Protein AF-0000000086881475 (afdb_homodimer)

Secondary structure (DSSP, 8-state):
--HHHHHHHTTSEEEEEEE-TTS-EEEEEE-THHHHTSHHHHHHHHHHHHHH--S--SEEEEETTTTHHHHHHHHHHHT--EEEEEE-TTS-EEE-TT----TT-EEEEEEEEESS-HHHHHHHHHHHHTT-EEEEEEEEEE--SS--BTTBPPEEEEE----EE-TTT-HHHHTTPPPB-TT--S--/--HHHHHHHTTSEEEEEEE-TTS-EEEEEE-THHHHTSHHHHHHHHHHHHHH--S--SEEEEETTTTHHHHHHHHHHHT--EEEEEE-TTS-EEE-TT----TT-EEEEEEEEESS-HHHHHHHHHHHHTT-EEEEEEEEEE--SS--BTTBPPEEEEE----EE-TTT-HHHHTTPPPB-TT--S--

pLDDT: mean 93.61, std 10.64, range [32.44, 98.94]

Radius of gyration: 21.73 Å; Cα contacts (8 Å, |Δi|>4): 835; chains: 2; bounding box: 51×68×53 Å

Sequence (376 aa):
MDIMNILLETKALLKGHFLLSSGLHSDTYVQCAQVLKYPNYAEEFGKEIANKVNVDVDIVVSPAMGGLIIGHEVASSLKVPFIFTERNDESTMVFRRNFNIEKGQKVLVVEDVITTGKSTKEVVKLIEEKGGIVVGTACIINRSNEVKINKKDPIYLLKVDAKTYTKEECPMCKKGSTPIKPGSRKKIMDIMNILLETKALLKGHFLLSSGLHSDTYVQCAQVLKYPNYAEEFGKEIANKVNVDVDIVVSPAMGGLIIGHEVASSLKVPFIFTERNDESTMVFRRNFNIEKGQKVLVVEDVITTGKSTKEVVKLIEEKGGIVVGTACIINRSNEVKINKKDPIYLLKVDAKTYTKEECPMCKKGSTPIKPGSRKKI

InterPro domains:
  IPR000836 Phosphoribosyltransferase domain [PF00156] (48-157)
  IPR000836 Phosphoribosyltransferase domain [cd06223] (42-156)
  IPR006273 Orotate phosphoribosyltransferase, bacterial [TIGR01367] (2-185)
  IPR023031 Orotate phosphoribosyltransferase [MF_01208] (1-188)
  IPR029057 Phosphoribosyltransferase-like [G3DSA:3.40.50.2020] (1-188)
  IPR029057 Phosphoribosyltransferase-like [SSF53271] (5-145)

Solvent-accessible surface area (backbone atoms only — not comparable to full-atom values): 20042 Å² total; per-residue (Å²): 132,66,60,69,57,51,29,44,75,44,54,12,39,42,77,52,52,29,39,43,95,87,64,32,30,21,46,46,48,81,39,59,60,43,37,50,21,33,37,69,53,25,43,52,52,9,40,57,54,38,71,69,55,88,66,83,62,58,31,28,37,11,51,56,71,69,3,47,66,44,23,42,26,24,12,41,61,66,69,27,35,30,52,55,29,39,65,46,98,84,68,42,79,38,69,53,83,68,53,82,65,50,69,68,38,27,27,34,38,26,35,36,63,36,48,79,42,60,71,60,48,52,49,50,51,55,40,43,75,47,39,23,36,77,76,47,41,33,26,48,34,35,47,44,85,76,54,65,48,90,86,39,70,57,46,59,77,40,80,47,90,64,52,72,25,50,71,90,68,23,67,55,48,75,72,67,53,76,62,42,46,78,73,50,82,61,80,126,132,65,61,67,60,51,28,44,75,44,55,12,37,42,78,52,51,28,39,43,95,86,64,34,29,23,46,46,47,78,40,60,60,42,37,49,22,32,37,68,54,25,44,50,51,9,39,56,54,37,70,68,56,88,65,83,62,58,30,28,35,12,51,55,70,69,4,45,65,44,25,43,26,24,13,42,62,66,69,28,36,32,52,54,29,39,65,45,98,82,68,40,79,38,67,52,83,67,52,82,63,50,69,67,38,28,27,33,38,24,35,36,63,35,50,77,41,60,70,59,48,52,50,51,51,55,40,44,75,46,39,23,36,75,74,48,38,33,26,46,32,36,47,44,88,77,52,62,50,92,85,39,70,58,46,59,76,39,79,47,90,64,53,74,24,49,70,89,67,24,68,55,47,76,72,66,51,76,59,43,46,78,73,49,82,59,81,124

Nearest PDB structures (foldseek):
  4paw-assembly1_A  TM=8.506E-01  e=5.961E-22  Helicobacter pylori
  2yzk-assembly2_D  TM=8.288E-01  e=5.401E-10  Aeropyrum pernix
  3ohp-assembly1_B  TM=7.448E-01  e=2.620E-07  Vibrio cholerae
  4rhx-assembly2_B  TM=6.962E-01  e=5.124E-06  Mycobacterium tuberculosis H37Ra
  4qri-assembly1_A  TM=7.053E-01  e=8.751E-06  Leptospira interrogans serovar Copenhageni str. Fiocruz L1-130

Organism: NCBI:txid2108365

Structure (mmCIF, N/CA/C/O backbone):
data_AF-0000000086881475-model_v1
#
loop_
_entity.id
_entity.type
_entity.pdbx_description
1 polymer 'Orotate phosphoribosyltransferase'
#
loop_
_atom_site.group_PDB
_atom_site.id
_atom_site.type_symbol
_atom_site.label_atom_id
_atom_site.label_alt_id
_atom_site.label_comp_id
_atom_site.label_asym_id
_atom_site.label_entity_id
_atom_site.label_seq_id
_atom_site.pdbx_PDB_ins_code
_atom_site.Cartn_x
_atom_site.Cartn_y
_atom_site.Cartn_z
_atom_site.occupancy
_atom_site.B_iso_or_equiv
_atom_site.auth_seq_id
_atom_site.auth_comp_id
_atom_site.auth_asym_id
_atom_site.auth_atom_id
_atom_site.pdbx_PDB_model_num
ATOM 1 N N . MET A 1 1 ? -1.393 23.188 -9.977 1 80.25 1 MET A N 1
ATOM 2 C CA . MET A 1 1 ? -2.459 22.531 -9.211 1 80.25 1 MET A CA 1
ATOM 3 C C . MET A 1 1 ? -2.594 23.156 -7.828 1 80.25 1 MET A C 1
ATOM 5 O O . MET A 1 1 ? -1.6 23.578 -7.23 1 80.25 1 MET A O 1
ATOM 9 N N . ASP A 1 2 ? -3.828 23.422 -7.375 1 93.94 2 ASP A N 1
ATOM 10 C CA . ASP A 1 2 ? -4.047 23.938 -6.027 1 93.94 2 ASP A CA 1
ATOM 11 C C . ASP A 1 2 ? -4.105 22.797 -5.008 1 93.94 2 ASP A C 1
ATOM 13 O O . ASP A 1 2 ? -5.184 22.281 -4.707 1 93.94 2 ASP A O 1
ATOM 17 N N . ILE A 1 3 ? -2.949 22.438 -4.488 1 95.75 3 ILE A N 1
ATOM 18 C CA . ILE A 1 3 ? -2.768 21.266 -3.633 1 95.75 3 ILE A CA 1
ATOM 19 C C . ILE A 1 3 ? -3.604 21.422 -2.363 1 95.75 3 ILE A C 1
ATOM 21 O O . ILE A 1 3 ? -4.297 20.484 -1.95 1 95.75 3 ILE A O 1
ATOM 25 N N . MET A 1 4 ? -3.551 22.547 -1.781 1 95 4 MET A N 1
ATOM 26 C CA . MET A 1 4 ? -4.297 22.797 -0.551 1 95 4 MET A CA 1
ATOM 27 C C . MET A 1 4 ? -5.789 22.594 -0.767 1 95 4 MET A C 1
ATOM 29 O O . MET A 1 4 ? -6.449 21.922 0.034 1 95 4 MET A O 1
ATOM 33 N N . ASN A 1 5 ? -6.289 23.109 -1.832 1 96.88 5 ASN A N 1
ATOM 34 C CA . ASN A 1 5 ? -7.711 22.969 -2.131 1 96.88 5 ASN A CA 1
ATOM 35 C C . ASN A 1 5 ? -8.102 21.516 -2.35 1 96.88 5 ASN A C 1
ATOM 37 O O . ASN A 1 5 ? -9.156 21.078 -1.895 1 96.88 5 ASN A O 1
ATOM 41 N N . ILE A 1 6 ? -7.266 20.781 -3.041 1 98.06 6 ILE A N 1
ATOM 42 C CA . ILE A 1 6 ? -7.523 19.375 -3.287 1 98.06 6 ILE A CA 1
ATOM 43 C C . ILE A 1 6 ? -7.57 18.609 -1.96 1 98.06 6 ILE A C 1
ATOM 45 O O . ILE A 1 6 ? -8.461 17.797 -1.736 1 98.06 6 ILE A O 1
ATOM 49 N N . LEU A 1 7 ? -6.633 18.938 -1.071 1 98.25 7 LEU A N 1
ATOM 50 C CA . LEU A 1 7 ? -6.559 18.281 0.224 1 98.25 7 LEU A CA 1
ATOM 51 C C . LEU A 1 7 ? -7.777 18.609 1.075 1 98.25 7 LEU A C 1
ATOM 53 O O . LEU A 1 7 ? -8.312 17.734 1.77 1 98.25 7 LEU A O 1
ATOM 57 N N . LEU A 1 8 ? -8.25 19.859 0.962 1 97.12 8 LEU A N 1
ATOM 58 C CA . LEU A 1 8 ? -9.43 20.266 1.71 1 97.12 8 LEU A CA 1
ATOM 59 C C . LEU A 1 8 ? -10.688 19.625 1.143 1 97.12 8 LEU A C 1
ATOM 61 O O . LEU A 1 8 ? -11.516 19.094 1.894 1 97.12 8 LEU A O 1
ATOM 65 N N . GLU A 1 9 ? -10.805 19.562 -0.148 1 97.12 9 GLU A N 1
ATOM 66 C CA . GLU A 1 9 ? -11.992 19.031 -0.812 1 97.12 9 GLU A CA 1
ATOM 67 C C . GLU A 1 9 ? -12.125 17.531 -0.589 1 97.12 9 GLU A C 1
ATOM 69 O O . GLU A 1 9 ? -13.234 17 -0.477 1 97.12 9 GLU A O 1
ATOM 74 N N . THR A 1 10 ? -11.016 16.828 -0.551 1 97.69 10 THR A N 1
ATOM 75 C CA . THR A 1 10 ? -11.023 15.383 -0.365 1 97.69 10 THR A CA 1
ATOM 76 C C . THR A 1 10 ? -11.086 15.023 1.117 1 97.69 10 THR A C 1
ATOM 78 O O . THR A 1 10 ? -11.125 13.852 1.479 1 97.69 10 THR A O 1
ATOM 81 N N . LYS A 1 11 ? -10.961 16.047 2.004 1 96.56 11 LYS A N 1
ATOM 82 C CA . LYS A 1 11 ? -10.992 15.883 3.455 1 96.56 11 LYS A CA 1
ATOM 83 C C . LYS A 1 11 ? -9.727 15.203 3.965 1 96.56 11 LYS A C 1
ATOM 85 O O . LYS A 1 11 ? -9.734 14.578 5.023 1 96.56 11 LYS A O 1
ATOM 90 N N . ALA A 1 12 ? -8.688 15.25 3.146 1 97.94 12 ALA A N 1
ATOM 91 C CA . ALA A 1 12 ? -7.379 14.781 3.586 1 97.94 12 ALA A CA 1
ATOM 92 C C . ALA A 1 12 ? -6.758 15.742 4.594 1 97.94 12 ALA A C 1
ATOM 94 O O . ALA A 1 12 ? -5.883 15.359 5.371 1 97.94 12 ALA A O 1
ATOM 95 N N . LEU A 1 13 ? -7.141 16.984 4.527 1 97.12 13 LEU A N 1
ATOM 96 C CA . LEU A 1 13 ? -6.789 18.031 5.48 1 97.12 13 LEU A CA 1
ATOM 97 C C . LEU A 1 13 ? -8.039 18.719 6.012 1 97.12 13 LEU A C 1
ATOM 99 O O . LEU A 1 13 ? -8.859 19.219 5.238 1 97.12 13 LEU A O 1
ATOM 103 N N . LEU A 1 14 ? -8.203 18.703 7.305 1 96.25 14 LEU A N 1
ATOM 104 C CA . LEU A 1 14 ? -9.344 19.344 7.941 1 96.25 14 LEU A CA 1
ATOM 105 C C . LEU A 1 14 ? -8.891 20.406 8.945 1 96.25 14 LEU A C 1
ATOM 107 O O . LEU A 1 14 ? -7.902 20.203 9.656 1 96.25 14 LEU A O 1
ATOM 111 N N . LYS A 1 15 ? -9.523 21.484 8.945 1 95 15 LYS A N 1
ATOM 112 C CA . LYS A 1 15 ? -9.344 22.516 9.953 1 95 15 LYS A CA 1
ATOM 113 C C . LYS A 1 15 ? -10.523 22.531 10.93 1 95 15 LYS A C 1
ATOM 115 O O . LYS A 1 15 ? -11.672 22.359 10.531 1 95 15 LYS A O 1
ATOM 120 N N . GLY A 1 16 ? -10.195 22.719 12.141 1 95.38 16 GLY A N 1
ATOM 121 C CA . GLY A 1 16 ? -11.211 22.703 13.188 1 95.38 16 GLY A CA 1
ATOM 122 C C . GLY A 1 16 ? -10.656 22.328 14.555 1 95.38 16 GLY A C 1
ATOM 123 O O . GLY A 1 16 ? -9.523 22.688 14.883 1 95.38 16 GLY A O 1
ATOM 124 N N . HIS A 1 17 ? -11.523 21.812 15.398 1 97.31 17 HIS A N 1
ATOM 125 C CA . HIS A 1 17 ? -11.18 21.344 16.75 1 97.31 17 HIS A CA 1
ATOM 126 C C . HIS A 1 17 ? -11.258 19.828 16.844 1 97.31 17 HIS A C 1
ATOM 128 O O . HIS A 1 17 ? -12.344 19.266 16.859 1 97.31 17 HIS A O 1
ATOM 134 N N . PHE A 1 18 ? -10.031 19.203 17 1 97.25 18 PHE A N 1
ATOM 135 C CA . PHE A 1 18 ? -10 17.75 16.891 1 97.25 18 PHE A CA 1
ATOM 136 C C . PHE A 1 18 ? -9.359 17.109 18.125 1 97.25 18 PHE A C 1
ATOM 138 O O . PHE A 1 18 ? -8.398 17.656 18.672 1 97.25 18 PHE A O 1
ATOM 145 N N . LEU A 1 19 ? -9.922 16.016 18.453 1 96.19 19 LEU A N 1
ATOM 146 C CA . LEU A 1 19 ? -9.312 15.156 19.469 1 96.19 19 LEU A CA 1
ATOM 147 C C . LEU A 1 19 ? -8.477 14.055 18.828 1 96.19 19 LEU A C 1
ATOM 149 O O . LEU A 1 19 ? -9.016 13.18 18.141 1 96.19 19 LEU A O 1
ATOM 153 N N . LEU A 1 20 ? -7.234 14.117 19.109 1 92.88 20 LEU A N 1
ATOM 154 C CA . LEU A 1 20 ? -6.324 13.133 18.531 1 92.88 20 LEU A CA 1
ATOM 155 C C . LEU A 1 20 ? -6.281 11.867 19.375 1 92.88 20 LEU A C 1
ATOM 157 O O . LEU A 1 20 ? -6.738 11.867 20.516 1 92.88 20 LEU A O 1
ATOM 161 N N . SER A 1 21 ? -5.773 10.852 18.812 1 87.81 21 SER A N 1
ATOM 162 C CA . SER A 1 21 ? -5.68 9.578 19.531 1 87.81 21 SER A CA 1
ATOM 163 C C . SER A 1 21 ? -4.758 9.688 20.734 1 87.81 21 SER A C 1
ATOM 165 O O . SER A 1 21 ? -4.883 8.922 21.688 1 87.81 21 SER A O 1
ATOM 167 N N . SER A 1 22 ? -3.867 10.641 20.719 1 89.19 22 SER A N 1
ATOM 168 C CA . SER A 1 22 ? -2.938 10.875 21.812 1 89.19 22 SER A CA 1
ATOM 169 C C . SER A 1 22 ? -3.643 11.508 23.016 1 89.19 22 SER A C 1
ATOM 171 O O . SER A 1 22 ? -3.084 11.562 24.109 1 89.19 22 SER A O 1
ATOM 173 N N . GLY A 1 23 ? -4.828 11.953 22.719 1 92.75 23 GLY A N 1
ATOM 174 C CA . GLY A 1 23 ? -5.543 12.688 23.75 1 92.75 23 GLY A CA 1
ATOM 175 C C . GLY A 1 23 ? -5.371 14.188 23.641 1 92.75 23 GLY A C 1
ATOM 176 O O . GLY A 1 23 ? -6.082 14.953 24.312 1 92.75 23 GLY A O 1
ATOM 177 N N . LEU A 1 24 ? -4.5 14.594 22.812 1 95.38 24 LEU A N 1
ATOM 178 C CA . LEU A 1 24 ? -4.273 16.016 22.609 1 95.38 24 LEU A CA 1
ATOM 179 C C . LEU A 1 24 ? -5.309 16.594 21.641 1 95.38 24 LEU A C 1
ATOM 181 O O . LEU A 1 24 ? -5.926 15.859 20.875 1 95.38 24 LEU A O 1
ATOM 185 N N . HIS A 1 25 ? -5.473 17.859 21.797 1 97.25 25 HIS A N 1
ATOM 186 C CA . HIS A 1 25 ? -6.328 18.578 20.859 1 97.25 25 HIS A CA 1
ATOM 187 C C . HIS A 1 25 ? -5.508 19.203 19.734 1 97.25 25 HIS A C 1
ATOM 189 O O . HIS A 1 25 ? -4.328 19.516 19.922 1 97.25 25 HIS A O 1
ATOM 195 N N . SER A 1 26 ? -6.113 19.359 18.609 1 96.31 26 SER A N 1
ATOM 196 C CA . SER A 1 26 ? -5.441 20 17.484 1 96.31 26 SER A CA 1
ATOM 197 C C . SER A 1 26 ? -6.41 20.844 16.672 1 96.31 26 SER A C 1
ATOM 199 O O . SER A 1 26 ? -7.613 20.594 16.672 1 96.31 26 SER A O 1
ATOM 201 N N . ASP A 1 27 ? -5.875 21.844 16.031 1 96.5 27 ASP A N 1
ATOM 202 C CA . ASP A 1 27 ? -6.688 22.688 15.164 1 96.5 27 ASP A CA 1
ATOM 203 C C . ASP A 1 27 ? -6.703 22.172 13.734 1 96.5 27 ASP A C 1
ATOM 205 O O . ASP A 1 27 ? -7.363 22.734 12.867 1 96.5 27 ASP A O 1
ATOM 209 N N . THR A 1 28 ? -5.973 21.094 13.523 1 95.69 28 THR A N 1
ATOM 210 C CA . THR A 1 28 ? -5.789 20.531 12.188 1 95.69 28 THR A CA 1
ATOM 211 C C . THR A 1 28 ? -5.781 19 12.242 1 95.69 28 THR A C 1
ATOM 213 O O . THR A 1 28 ? -5.273 18.406 13.203 1 95.69 28 THR A O 1
ATOM 216 N N . TYR A 1 29 ? -6.383 18.406 11.344 1 95.88 29 TYR A N 1
ATOM 217 C CA . TYR A 1 29 ? -6.34 16.953 11.188 1 95.88 29 TYR A CA 1
ATOM 218 C C . TYR A 1 29 ? -5.93 16.578 9.766 1 95.88 29 TYR A C 1
ATOM 220 O O . TYR A 1 29 ? -6.441 17.125 8.797 1 95.88 29 TYR A O 1
ATOM 228 N N . VAL A 1 30 ? -4.938 15.641 9.703 1 96 30 VAL A N 1
ATOM 229 C CA . VAL A 1 30 ? -4.406 15.211 8.414 1 96 30 VAL A CA 1
ATOM 230 C C . VAL A 1 30 ? -4.621 13.711 8.242 1 96 30 VAL A C 1
ATOM 232 O O . VAL A 1 30 ? -4.246 12.922 9.117 1 96 30 VAL A O 1
ATOM 235 N N . GLN A 1 31 ? -5.262 13.281 7.168 1 96.31 31 GLN A N 1
ATOM 236 C CA . GLN A 1 31 ? -5.406 11.898 6.723 1 96.31 31 GLN A CA 1
ATOM 237 C C . GLN A 1 31 ? -5.223 11.789 5.211 1 96.31 31 GLN A C 1
ATOM 239 O O . GLN A 1 31 ? -6.199 11.758 4.461 1 96.31 31 GLN A O 1
ATOM 244 N N . CYS A 1 32 ? -3.996 11.508 4.801 1 98.06 32 CYS A N 1
ATOM 245 C CA . CYS A 1 32 ? -3.656 11.594 3.385 1 98.06 32 CYS A CA 1
ATOM 246 C C .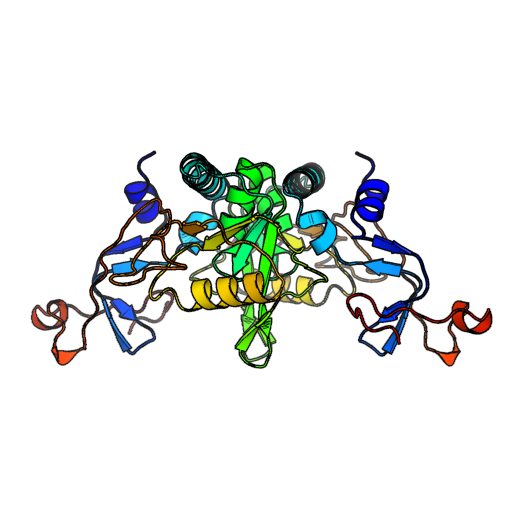 CYS A 1 32 ? -4.332 10.477 2.596 1 98.06 32 CYS A C 1
ATOM 248 O O . CYS A 1 32 ? -4.531 10.602 1.386 1 98.06 32 CYS A O 1
ATOM 250 N N . ALA A 1 33 ? -4.723 9.438 3.285 1 98.19 33 ALA A N 1
ATOM 251 C CA . ALA A 1 33 ? -5.41 8.344 2.605 1 98.19 33 ALA A CA 1
ATOM 252 C C . ALA A 1 33 ? -6.672 8.844 1.906 1 98.19 33 ALA A C 1
ATOM 254 O O . ALA A 1 33 ? -7.094 8.273 0.895 1 98.19 33 ALA A O 1
ATOM 255 N N . GLN A 1 34 ? -7.242 9.922 2.385 1 98.19 34 GLN A N 1
ATOM 256 C CA . GLN A 1 34 ? -8.5 10.445 1.858 1 98.19 34 GLN A CA 1
ATOM 257 C C . GLN A 1 34 ? -8.289 11.156 0.525 1 98.19 34 GLN A C 1
ATOM 259 O O . GLN A 1 34 ? -9.234 11.344 -0.243 1 98.19 34 GLN A O 1
ATOM 264 N N . VAL A 1 35 ? -7.117 11.555 0.209 1 98.75 35 VAL A N 1
ATOM 265 C CA . VAL A 1 35 ? -6.84 12.102 -1.117 1 98.75 35 VAL A CA 1
ATOM 266 C C . VAL A 1 35 ? -6.23 11.016 -2.002 1 98.75 35 VAL A C 1
ATOM 268 O O . VAL A 1 35 ? -6.492 10.969 -3.207 1 98.75 35 VAL A O 1
ATOM 271 N N . LEU A 1 36 ? -5.504 10.117 -1.418 1 98.81 36 LEU A N 1
ATOM 272 C CA . LEU A 1 36 ? -4.785 9.102 -2.174 1 98.81 36 LEU A CA 1
ATOM 273 C C . LEU A 1 36 ? -5.73 7.996 -2.633 1 98.81 36 LEU A C 1
ATOM 275 O O . LEU A 1 36 ? -5.379 7.191 -3.5 1 98.81 36 LEU A O 1
ATOM 279 N N . LYS A 1 37 ? -6.934 7.941 -2.07 1 98.56 37 LYS A N 1
ATOM 280 C CA . LYS A 1 37 ? -7.895 6.953 -2.551 1 98.56 37 LYS A CA 1
ATOM 281 C C . LYS A 1 37 ? -8.367 7.289 -3.961 1 98.56 37 LYS A C 1
ATOM 283 O O . LYS A 1 37 ? -9.031 6.473 -4.609 1 98.56 37 LYS A O 1
ATOM 288 N N . TYR A 1 38 ? -8.055 8.516 -4.453 1 98.81 38 TYR A N 1
ATOM 289 C CA . TYR A 1 38 ? -8.312 8.906 -5.832 1 98.81 38 TYR A CA 1
ATOM 290 C C . TYR A 1 38 ? -7.047 8.781 -6.676 1 98.81 38 TYR A C 1
ATOM 292 O O . TYR A 1 38 ? -6.156 9.633 -6.594 1 98.81 38 TYR A O 1
ATOM 300 N N . PRO A 1 39 ? -7.016 7.801 -7.582 1 98.88 39 PRO A N 1
ATOM 301 C CA . PRO A 1 39 ? -5.777 7.52 -8.32 1 98.88 39 PRO A CA 1
ATOM 302 C C . PRO A 1 39 ? -5.285 8.719 -9.125 1 98.88 39 PRO A C 1
ATOM 304 O O . PRO A 1 39 ? -4.074 8.906 -9.273 1 98.88 39 PRO A O 1
ATOM 307 N N . ASN A 1 40 ? -6.18 9.539 -9.656 1 98.56 40 ASN A N 1
ATOM 308 C CA . ASN A 1 40 ? -5.766 10.711 -10.422 1 98.56 40 ASN A CA 1
ATOM 309 C C . ASN A 1 40 ? -5.012 11.711 -9.555 1 98.56 40 ASN A C 1
ATOM 311 O O . ASN A 1 40 ? -3.994 12.266 -9.977 1 98.56 40 ASN A O 1
ATOM 315 N N . TYR A 1 41 ? -5.5 11.945 -8.32 1 98.81 41 TYR A N 1
ATOM 316 C CA . TYR A 1 41 ? -4.797 12.836 -7.406 1 98.81 41 TYR A CA 1
ATOM 317 C C . TYR A 1 41 ? -3.471 12.227 -6.965 1 98.81 41 TYR A C 1
ATOM 319 O O . TYR A 1 41 ? -2.463 12.93 -6.859 1 98.81 41 TYR A O 1
ATOM 327 N N . ALA A 1 42 ? -3.465 10.93 -6.699 1 98.81 42 ALA A N 1
ATOM 328 C CA . ALA A 1 42 ? -2.227 10.258 -6.32 1 98.81 42 ALA A CA 1
ATOM 329 C C . ALA A 1 42 ? -1.16 10.414 -7.398 1 98.81 42 ALA A C 1
ATOM 331 O O . ALA A 1 42 ? -0.007 10.734 -7.098 1 98.81 42 ALA A O 1
ATOM 332 N N . GLU A 1 43 ? -1.564 10.188 -8.617 1 98.75 43 GLU A N 1
ATOM 333 C CA . GLU A 1 43 ? -0.649 10.328 -9.75 1 98.75 43 GLU A CA 1
ATOM 334 C C . GLU A 1 43 ? -0.115 11.75 -9.852 1 98.75 43 GLU A C 1
ATOM 336 O O . GLU A 1 43 ? 1.088 11.961 -10.016 1 98.75 43 GLU A O 1
ATOM 341 N N . GLU A 1 44 ? -1.033 12.703 -9.742 1 98.69 44 GLU A N 1
ATOM 342 C CA . GLU A 1 44 ? -0.636 14.102 -9.859 1 98.69 44 GLU A CA 1
ATOM 343 C C . GLU A 1 44 ? 0.322 14.5 -8.742 1 98.69 44 GLU A C 1
ATOM 345 O O . GLU A 1 44 ? 1.319 15.188 -8.984 1 98.69 44 GLU A O 1
ATOM 350 N N . PHE A 1 45 ? 0.032 14.078 -7.523 1 98.88 45 PHE A N 1
ATOM 351 C CA . PHE A 1 45 ? 0.913 14.375 -6.402 1 98.88 45 PHE A CA 1
ATOM 352 C C . PHE A 1 45 ? 2.273 13.719 -6.59 1 98.88 45 PHE A C 1
ATOM 354 O O . PHE A 1 45 ? 3.309 14.328 -6.312 1 98.88 45 PHE A O 1
ATOM 361 N N . GLY A 1 46 ? 2.279 12.469 -7.055 1 98.81 46 GLY A N 1
ATOM 362 C CA . GLY A 1 46 ? 3.533 11.797 -7.352 1 98.81 46 GLY A CA 1
ATOM 363 C C . GLY A 1 46 ? 4.387 12.539 -8.359 1 98.81 46 GLY A C 1
ATOM 364 O O . GLY A 1 46 ? 5.598 12.688 -8.164 1 98.81 46 GLY A O 1
ATOM 365 N N . LYS A 1 47 ? 3.756 13.008 -9.414 1 98.75 47 LYS A N 1
ATOM 366 C CA . LYS A 1 47 ? 4.441 13.781 -10.453 1 98.75 47 LYS A CA 1
ATOM 367 C C . LYS A 1 47 ? 5.023 15.07 -9.883 1 98.75 47 LYS A C 1
ATOM 369 O O . LYS A 1 47 ? 6.156 15.438 -10.195 1 98.75 47 LYS A O 1
ATOM 374 N N . GLU A 1 48 ? 4.246 15.75 -9.086 1 98.75 48 GLU A N 1
ATOM 375 C CA . GLU A 1 48 ? 4.684 17.016 -8.508 1 98.75 48 GLU A CA 1
ATOM 376 C C . GLU A 1 48 ? 5.891 16.812 -7.594 1 98.75 48 GLU A C 1
ATOM 378 O O . GLU A 1 48 ? 6.82 17.625 -7.598 1 98.75 48 GLU A O 1
ATOM 383 N N . ILE A 1 49 ? 5.859 15.758 -6.789 1 98.75 49 ILE A N 1
ATOM 384 C CA . ILE A 1 49 ? 7 15.461 -5.926 1 98.75 49 ILE A CA 1
ATOM 385 C C . ILE A 1 49 ? 8.219 15.109 -6.781 1 98.75 49 ILE A C 1
ATOM 387 O O . ILE A 1 49 ? 9.312 15.633 -6.555 1 98.75 49 ILE A O 1
ATOM 391 N N . ALA A 1 50 ? 8.023 14.266 -7.758 1 98.88 50 ALA A N 1
ATOM 392 C CA . ALA A 1 50 ? 9.109 13.836 -8.633 1 98.88 50 ALA A CA 1
ATOM 393 C C . ALA A 1 50 ? 9.758 15.031 -9.32 1 98.88 50 ALA A C 1
ATOM 395 O O . ALA A 1 50 ? 10.984 15.07 -9.492 1 98.88 50 ALA A O 1
ATOM 396 N N . ASN A 1 51 ? 8.945 15.992 -9.719 1 98.5 51 ASN A N 1
ATOM 397 C CA . ASN A 1 51 ? 9.43 17.188 -10.406 1 98.5 51 ASN A CA 1
ATOM 398 C C . ASN A 1 51 ? 10.359 18.016 -9.516 1 98.5 51 ASN A C 1
ATOM 400 O O . ASN A 1 51 ? 11.172 18.781 -10.008 1 98.5 51 ASN A O 1
ATOM 404 N N . LYS A 1 52 ? 10.25 17.844 -8.227 1 98.06 52 LYS A N 1
ATOM 405 C CA . LYS A 1 52 ? 11.078 18.594 -7.285 1 98.06 52 LYS A CA 1
ATOM 406 C C . LYS A 1 52 ? 12.375 17.859 -6.988 1 98.06 52 LYS A C 1
ATOM 408 O O . LYS A 1 52 ? 13.281 18.422 -6.367 1 98.06 52 LYS A O 1
ATOM 413 N N . VAL A 1 53 ? 12.445 16.594 -7.336 1 97.81 53 VAL A N 1
ATOM 414 C CA . VAL A 1 53 ? 13.648 15.805 -7.125 1 97.81 53 VAL A CA 1
ATOM 415 C C . VAL A 1 53 ? 14.711 16.188 -8.156 1 97.81 53 VAL A C 1
ATOM 417 O O . VAL A 1 53 ? 14.492 16.031 -9.359 1 97.81 53 VAL A O 1
ATOM 420 N N . ASN A 1 54 ? 15.883 16.641 -7.742 1 96.25 54 ASN A N 1
ATOM 421 C CA . ASN A 1 54 ? 16.906 17.156 -8.648 1 96.25 54 ASN A CA 1
ATOM 422 C C . ASN A 1 54 ? 18.172 16.297 -8.586 1 96.25 54 ASN A C 1
ATOM 424 O O . ASN A 1 54 ? 19.25 16.766 -8.984 1 96.25 54 ASN A O 1
ATOM 428 N N . VAL A 1 55 ? 18.078 15.164 -8.023 1 96.69 55 VAL A N 1
ATOM 429 C CA . VAL A 1 55 ? 19.203 14.234 -7.922 1 96.69 55 VAL A CA 1
ATOM 430 C C . VAL A 1 55 ? 18.844 12.906 -8.578 1 96.69 55 VAL A C 1
ATOM 432 O O . VAL A 1 55 ? 17.656 12.617 -8.789 1 96.69 55 VAL A O 1
ATOM 435 N N . ASP A 1 56 ? 19.844 12.156 -8.891 1 98.19 56 ASP A N 1
ATOM 436 C CA . ASP A 1 56 ? 19.609 10.828 -9.453 1 98.19 56 ASP A CA 1
ATOM 437 C C . ASP A 1 56 ? 19.062 9.875 -8.391 1 98.19 56 ASP A C 1
ATOM 439 O O . ASP A 1 56 ? 19.562 9.836 -7.27 1 98.19 56 ASP A O 1
ATOM 443 N N . VAL A 1 57 ? 18.078 9.172 -8.688 1 98.88 57 VAL A N 1
ATOM 444 C CA . VAL A 1 57 ? 17.453 8.18 -7.82 1 98.88 57 VAL A CA 1
ATOM 445 C C . VAL A 1 57 ? 17.422 6.82 -8.516 1 98.88 57 VAL A C 1
ATOM 447 O O . VAL A 1 57 ? 17 6.719 -9.672 1 98.88 57 VAL A O 1
ATOM 450 N N . ASP A 1 58 ? 17.875 5.805 -7.809 1 98.94 58 ASP A N 1
ATOM 451 C CA . ASP A 1 58 ? 17.844 4.453 -8.359 1 98.94 58 ASP A CA 1
ATOM 452 C C . ASP A 1 58 ? 16.578 3.713 -7.93 1 98.94 58 ASP A C 1
ATOM 454 O O . ASP A 1 58 ? 16.109 2.826 -8.641 1 98.94 58 ASP A O 1
ATOM 458 N N . ILE A 1 59 ? 16.078 4.07 -6.75 1 98.94 59 ILE A N 1
ATOM 459 C CA . ILE A 1 59 ? 14.953 3.328 -6.188 1 98.94 59 ILE A CA 1
ATOM 460 C C . ILE A 1 59 ? 14.227 4.191 -5.16 1 98.94 59 ILE A C 1
ATOM 462 O O . ILE A 1 59 ? 14.852 4.984 -4.449 1 98.94 59 ILE A O 1
ATOM 466 N N . VAL A 1 60 ? 12.922 4.121 -5.078 1 98.94 60 VAL A N 1
ATOM 467 C CA . VAL A 1 60 ? 12.109 4.781 -4.066 1 98.94 60 VAL A CA 1
ATOM 468 C C . VAL A 1 60 ? 11.719 3.781 -2.982 1 98.94 60 VAL A C 1
ATOM 470 O O . VAL A 1 60 ? 11.352 2.643 -3.283 1 98.94 60 VAL A O 1
ATOM 473 N N . VAL A 1 61 ? 11.844 4.156 -1.75 1 98.94 61 VAL A N 1
ATOM 474 C CA . VAL A 1 61 ? 11.438 3.336 -0.611 1 98.94 61 VAL A CA 1
ATOM 475 C C . VAL A 1 61 ? 10.438 4.102 0.25 1 98.94 61 VAL A C 1
ATOM 477 O O . VAL A 1 61 ? 10.633 5.285 0.529 1 98.94 61 VAL A O 1
ATOM 480 N N . SER A 1 62 ? 9.398 3.457 0.602 1 98.81 62 SER A N 1
ATOM 481 C CA . SER A 1 62 ? 8.422 4.074 1.485 1 98.81 62 SER A CA 1
ATOM 482 C C . SER A 1 62 ? 8.133 3.191 2.697 1 98.81 62 SER A C 1
ATOM 484 O O . SER A 1 62 ? 8.117 1.963 2.588 1 98.81 62 SER A O 1
ATOM 486 N N . PRO A 1 63 ? 7.945 3.803 3.826 1 98 63 PRO A N 1
ATOM 487 C CA . PRO A 1 63 ? 7.402 3.014 4.934 1 98 63 PRO A CA 1
ATOM 488 C C . PRO A 1 63 ? 5.918 2.693 4.762 1 98 63 PRO A C 1
ATOM 490 O O . PRO A 1 63 ? 5.133 3.57 4.391 1 98 63 PRO A O 1
ATOM 493 N N . ALA A 1 64 ? 5.551 1.437 4.867 1 96.38 64 ALA A N 1
ATOM 494 C CA . ALA A 1 64 ? 4.137 1.066 4.898 1 96.38 64 ALA A CA 1
ATOM 495 C C . ALA A 1 64 ? 3.455 1.612 6.148 1 96.38 64 ALA A C 1
ATOM 497 O O . ALA A 1 64 ? 4.078 1.711 7.211 1 96.38 64 ALA A O 1
ATOM 498 N N . MET A 1 65 ? 2.26 1.964 6.113 1 95.69 65 MET A N 1
ATOM 499 C CA . MET A 1 65 ? 1.266 1.831 5.055 1 95.69 65 MET A CA 1
ATOM 500 C C . MET A 1 65 ? 1.071 3.154 4.32 1 95.69 65 MET A C 1
ATOM 502 O O . MET A 1 65 ? 0.821 3.17 3.113 1 95.69 65 MET A O 1
ATOM 506 N N . GLY A 1 66 ? 1.381 4.207 5.055 1 95.25 66 GLY A N 1
ATOM 507 C CA . GLY A 1 66 ? 1.014 5.535 4.59 1 95.25 66 GLY A CA 1
ATOM 508 C C . GLY A 1 66 ? 1.735 5.941 3.318 1 95.25 66 GLY A C 1
ATOM 509 O O . GLY A 1 66 ? 1.163 6.621 2.465 1 95.25 66 GLY A O 1
ATOM 510 N N . GLY A 1 67 ? 2.887 5.484 3.113 1 98 67 GLY A N 1
ATOM 511 C CA . GLY A 1 67 ? 3.727 5.953 2.021 1 98 67 GLY A CA 1
ATOM 512 C C . GLY A 1 67 ? 3.59 5.113 0.765 1 98 67 GLY A C 1
ATOM 513 O O . GLY A 1 67 ? 4.152 5.449 -0.277 1 98 67 GLY A O 1
ATOM 514 N N . LEU A 1 68 ? 2.789 4.035 0.768 1 98.38 68 LEU A N 1
ATOM 515 C CA . LEU A 1 68 ? 2.807 3.041 -0.299 1 98.38 68 LEU A CA 1
ATOM 516 C C . LEU A 1 68 ? 2.299 3.639 -1.607 1 98.38 68 LEU A C 1
ATOM 518 O O . LEU A 1 68 ? 2.988 3.582 -2.629 1 98.38 68 LEU A O 1
ATOM 522 N N . ILE A 1 69 ? 1.166 4.27 -1.543 1 98.88 69 ILE A N 1
ATOM 523 C CA . ILE A 1 69 ? 0.536 4.738 -2.771 1 98.88 69 ILE A CA 1
ATOM 524 C C . ILE A 1 69 ? 1.334 5.91 -3.346 1 98.88 69 ILE A C 1
ATOM 526 O O . ILE A 1 69 ? 1.659 5.922 -4.535 1 98.88 69 ILE A O 1
ATOM 530 N N . ILE A 1 70 ? 1.704 6.867 -2.506 1 98.94 70 ILE A N 1
ATOM 531 C CA . ILE A 1 70 ? 2.418 8.039 -3.008 1 98.94 70 ILE A CA 1
ATOM 532 C C . ILE A 1 70 ? 3.824 7.633 -3.447 1 98.94 70 ILE A C 1
ATOM 534 O O . ILE A 1 70 ? 4.332 8.133 -4.453 1 98.94 70 ILE A O 1
ATOM 538 N N . GLY A 1 71 ? 4.488 6.746 -2.66 1 98.94 71 GLY A N 1
ATOM 539 C CA . GLY A 1 71 ? 5.793 6.25 -3.072 1 98.94 71 GLY A CA 1
ATOM 540 C C . GLY A 1 71 ? 5.773 5.574 -4.43 1 98.94 71 GLY A C 1
ATOM 541 O O . GLY A 1 71 ? 6.652 5.812 -5.262 1 98.94 71 GLY A O 1
ATOM 542 N N . HIS A 1 72 ? 4.762 4.73 -4.629 1 98.94 72 HIS A N 1
ATOM 543 C CA . HIS A 1 72 ? 4.562 4.074 -5.918 1 98.94 72 HIS A CA 1
ATOM 544 C C . HIS A 1 72 ? 4.41 5.094 -7.039 1 98.94 72 HIS A C 1
ATOM 546 O O . HIS A 1 72 ? 5.016 4.949 -8.102 1 98.94 72 HIS A O 1
ATOM 552 N N . GLU A 1 73 ? 3.635 6.133 -6.82 1 98.94 73 GLU A N 1
ATOM 553 C CA . GLU A 1 73 ? 3.393 7.145 -7.844 1 98.94 73 GLU A CA 1
ATOM 554 C C . GLU A 1 73 ? 4.652 7.961 -8.125 1 98.94 73 GLU A C 1
ATOM 556 O O . GLU A 1 73 ? 4.926 8.32 -9.273 1 98.94 73 GLU A O 1
ATOM 561 N N . VAL A 1 74 ? 5.418 8.297 -7.07 1 98.94 74 VAL A N 1
ATOM 562 C CA . VAL A 1 74 ? 6.676 9.008 -7.262 1 98.94 74 VAL A CA 1
ATOM 563 C C . VAL A 1 74 ? 7.637 8.141 -8.078 1 98.94 74 VAL A C 1
ATOM 565 O O . VAL A 1 74 ? 8.258 8.617 -9.031 1 98.94 74 VAL A O 1
ATOM 568 N N . ALA A 1 75 ? 7.777 6.867 -7.688 1 98.94 75 ALA A N 1
ATOM 569 C CA . ALA A 1 75 ? 8.641 5.934 -8.406 1 98.94 75 ALA A CA 1
ATOM 570 C C . ALA A 1 75 ? 8.234 5.82 -9.867 1 98.94 75 ALA A C 1
ATOM 572 O O . ALA A 1 75 ? 9.086 5.773 -10.758 1 98.94 75 ALA A O 1
ATOM 573 N N . SER A 1 76 ? 6.941 5.746 -10.078 1 98.94 76 SER A N 1
ATOM 574 C CA . SER A 1 76 ? 6.418 5.688 -11.438 1 98.94 76 SER A CA 1
ATOM 575 C C . SER A 1 76 ? 6.848 6.902 -12.25 1 98.94 76 SER A C 1
ATOM 577 O O . SER A 1 76 ? 7.293 6.766 -13.391 1 98.94 76 SER A O 1
ATOM 579 N N . SER A 1 77 ? 6.688 8.078 -11.688 1 98.88 77 SER A N 1
ATOM 580 C CA . SER A 1 77 ? 7.043 9.32 -12.367 1 98.88 77 SER A CA 1
ATOM 581 C C . SER A 1 77 ? 8.539 9.383 -12.648 1 98.88 77 SER A C 1
ATOM 583 O O . SER A 1 77 ? 8.953 9.891 -13.695 1 98.88 77 SER A O 1
ATOM 585 N N . LEU A 1 78 ? 9.383 8.875 -11.734 1 98.88 78 LEU A N 1
ATOM 586 C CA . LEU A 1 78 ? 10.836 8.891 -11.875 1 98.88 78 LEU A CA 1
ATOM 587 C C . LEU A 1 78 ? 11.312 7.73 -12.742 1 98.88 78 LEU A C 1
ATOM 589 O O . LEU A 1 78 ? 12.484 7.668 -13.117 1 98.88 78 LEU A O 1
ATOM 593 N N . LYS A 1 79 ? 10.406 6.824 -13.039 1 98.69 79 LYS A N 1
ATOM 594 C CA . LYS A 1 79 ? 10.703 5.633 -13.836 1 98.69 79 LYS A CA 1
ATOM 595 C C . LYS A 1 79 ? 11.781 4.781 -13.172 1 98.69 79 LYS A C 1
ATOM 597 O O . LYS A 1 79 ? 12.734 4.355 -13.82 1 98.69 79 LYS A O 1
ATOM 602 N N . VAL A 1 80 ? 11.672 4.559 -11.883 1 98.94 80 VAL A N 1
ATOM 603 C CA . VAL A 1 80 ? 12.57 3.719 -11.102 1 98.94 80 VAL A CA 1
ATOM 604 C C . VAL A 1 80 ? 11.766 2.715 -10.281 1 98.94 80 VAL A C 1
ATOM 606 O O . VAL A 1 80 ? 10.555 2.881 -10.094 1 98.94 80 VAL A O 1
ATOM 609 N N . PRO A 1 81 ? 12.359 1.64 -9.719 1 98.94 81 PRO A N 1
ATOM 610 C CA . PRO A 1 81 ? 11.656 0.664 -8.883 1 98.94 81 PRO A CA 1
ATOM 611 C C . PRO A 1 81 ? 11.18 1.254 -7.559 1 98.94 81 PRO A C 1
ATOM 613 O O . PRO A 1 81 ? 11.703 2.281 -7.113 1 98.94 81 PRO A O 1
ATOM 616 N N . PHE A 1 82 ? 10.211 0.622 -7.035 1 98.94 82 PHE A N 1
ATOM 617 C CA . PHE A 1 82 ? 9.602 1.005 -5.77 1 98.94 82 PHE A CA 1
ATOM 618 C C . PHE A 1 82 ? 9.539 -0.182 -4.816 1 98.94 82 PHE A C 1
ATOM 620 O O . PHE A 1 82 ? 9.086 -1.265 -5.191 1 98.94 82 PHE A O 1
ATOM 627 N N . ILE A 1 83 ? 10.039 0.017 -3.6 1 98.88 83 ILE A N 1
ATOM 628 C CA . ILE A 1 83 ? 9.852 -0.976 -2.549 1 98.88 83 ILE A CA 1
ATOM 629 C C . ILE A 1 83 ? 9.438 -0.281 -1.252 1 98.88 83 ILE A C 1
ATOM 631 O O . ILE A 1 83 ? 9.281 0.942 -1.217 1 98.88 83 ILE A O 1
ATOM 635 N N . PHE A 1 84 ? 9.109 -1.094 -0.223 1 98.75 84 PHE A N 1
ATOM 636 C CA . PHE A 1 84 ? 8.641 -0.493 1.019 1 98.75 84 PHE A CA 1
ATOM 637 C C . PHE A 1 84 ? 9.07 -1.323 2.221 1 98.75 84 PHE A C 1
ATOM 639 O O . PHE A 1 84 ? 9.469 -2.48 2.072 1 98.75 84 PHE A O 1
ATOM 646 N N . THR A 1 85 ? 9.102 -0.652 3.312 1 98.31 85 THR A N 1
ATOM 647 C CA . THR A 1 85 ? 9.352 -1.303 4.594 1 98.31 85 THR A CA 1
ATOM 648 C C . THR A 1 85 ? 8.055 -1.47 5.379 1 98.31 85 THR A C 1
ATOM 650 O O . THR A 1 85 ? 7.082 -0.747 5.141 1 98.31 85 THR A O 1
ATOM 653 N N . GLU A 1 86 ? 8.023 -2.473 6.164 1 96.69 86 GLU A N 1
ATOM 654 C CA . GLU A 1 86 ? 6.883 -2.701 7.051 1 96.69 86 GLU A CA 1
ATOM 655 C C . GLU A 1 86 ? 7.344 -3.033 8.469 1 96.69 86 GLU A C 1
ATOM 657 O O . GLU A 1 86 ? 8.484 -3.453 8.672 1 96.69 86 GLU A O 1
ATOM 662 N N . ARG A 1 87 ? 6.496 -2.75 9.406 1 94.25 87 ARG A N 1
ATOM 663 C CA . ARG A 1 87 ? 6.832 -3.066 10.789 1 94.25 87 ARG A CA 1
ATOM 664 C C . ARG A 1 87 ? 6.695 -4.559 11.062 1 94.25 87 ARG A C 1
ATOM 666 O O . ARG A 1 87 ? 5.715 -5.184 10.648 1 94.25 87 ARG A O 1
ATOM 673 N N . ASN A 1 88 ? 7.695 -5.102 11.703 1 93 88 ASN A N 1
ATOM 674 C CA . ASN A 1 88 ? 7.613 -6.504 12.102 1 93 88 ASN A CA 1
ATOM 675 C C . ASN A 1 88 ? 6.953 -6.652 13.469 1 93 88 ASN A C 1
ATOM 677 O O . ASN A 1 88 ? 6.402 -5.691 14.008 1 93 88 ASN A O 1
ATOM 681 N N . ASP A 1 89 ? 6.957 -7.871 13.977 1 89.19 89 ASP A N 1
ATOM 682 C CA . ASP A 1 89 ? 6.289 -8.164 15.234 1 89.19 89 ASP A CA 1
ATOM 683 C C . ASP A 1 89 ? 6.902 -7.371 16.391 1 89.19 89 ASP A C 1
ATOM 685 O O . ASP A 1 89 ? 6.242 -7.113 17.391 1 89.19 89 ASP A O 1
ATOM 689 N N . GLU A 1 90 ? 8.148 -6.938 16.234 1 91.38 90 GLU A N 1
ATOM 690 C CA . GLU A 1 90 ? 8.844 -6.145 17.25 1 91.38 90 GLU A CA 1
ATOM 691 C C . GLU A 1 90 ? 8.695 -4.648 16.969 1 91.38 90 GLU A C 1
ATOM 693 O O . GLU A 1 90 ? 9.383 -3.828 17.578 1 91.38 90 GLU A O 1
ATOM 698 N N . SER A 1 91 ? 7.859 -4.336 16 1 90.81 91 SER A N 1
ATOM 699 C CA . SER A 1 91 ? 7.531 -2.957 15.656 1 90.81 91 SER A CA 1
ATOM 700 C C . SER A 1 91 ? 8.734 -2.238 15.055 1 90.81 91 SER A C 1
ATOM 702 O O . SER A 1 91 ? 8.898 -1.031 15.25 1 90.81 91 SER A O 1
ATOM 704 N N . THR A 1 92 ? 9.57 -2.98 14.5 1 93.81 92 THR A N 1
ATOM 705 C CA . THR A 1 92 ? 10.727 -2.424 13.805 1 93.81 92 THR A CA 1
ATOM 706 C C . THR A 1 92 ? 10.516 -2.473 12.289 1 93.81 92 THR A C 1
ATOM 708 O O . THR A 1 92 ? 10.008 -3.463 11.766 1 93.81 92 THR A O 1
ATOM 711 N N . MET A 1 93 ? 10.938 -1.396 11.656 1 95.75 93 MET A N 1
ATOM 712 C CA . MET A 1 93 ? 10.828 -1.372 10.203 1 95.75 93 MET A CA 1
ATOM 713 C C . MET A 1 93 ? 11.805 -2.357 9.562 1 95.75 93 MET A C 1
ATOM 715 O O . MET A 1 93 ? 12.977 -2.4 9.938 1 95.75 93 MET A O 1
ATOM 719 N N . VAL A 1 94 ? 11.297 -3.182 8.641 1 97.19 94 VAL A N 1
ATOM 720 C CA . VAL A 1 94 ? 12.148 -4.164 7.984 1 97.19 94 VAL A CA 1
ATOM 721 C C . VAL A 1 94 ? 11.766 -4.277 6.508 1 97.19 94 VAL A C 1
ATOM 723 O O . VAL A 1 94 ? 10.648 -3.912 6.121 1 97.19 94 VAL A O 1
ATOM 726 N N . PHE A 1 95 ? 12.734 -4.734 5.719 1 97.31 95 PHE A N 1
ATOM 727 C CA . PHE A 1 95 ? 12.445 -5.156 4.352 1 97.31 95 PHE A CA 1
ATOM 728 C C . PHE A 1 95 ? 11.93 -6.59 4.328 1 97.31 95 PHE A C 1
ATOM 730 O O . PHE A 1 95 ? 12.602 -7.504 4.816 1 97.31 95 PHE A O 1
ATOM 737 N N . ARG A 1 96 ? 10.773 -6.738 3.855 1 95.12 96 ARG A N 1
ATOM 738 C CA . ARG A 1 96 ? 10.188 -8.055 3.627 1 95.12 96 ARG A CA 1
ATOM 739 C C . ARG A 1 96 ? 10 -8.32 2.137 1 95.12 96 ARG A C 1
ATOM 741 O O . ARG A 1 96 ? 10.461 -7.543 1.299 1 95.12 96 ARG A O 1
ATOM 748 N N . ARG A 1 97 ? 9.508 -9.5 1.759 1 94.88 97 ARG A N 1
ATOM 749 C CA . ARG A 1 97 ? 9.078 -9.805 0.397 1 94.88 97 ARG A CA 1
ATOM 750 C C . ARG A 1 97 ? 10.273 -9.906 -0.543 1 94.88 97 ARG A C 1
ATOM 752 O O . ARG A 1 97 ? 10.18 -9.539 -1.717 1 94.88 97 ARG A O 1
ATOM 759 N N . ASN A 1 98 ? 11.43 -10.211 0.078 1 94.19 98 ASN A N 1
ATOM 760 C CA . ASN A 1 98 ? 12.68 -10.375 -0.654 1 94.19 98 ASN A CA 1
ATOM 761 C C . ASN A 1 98 ? 13.164 -9.047 -1.231 1 94.19 98 ASN A C 1
ATOM 763 O O . ASN A 1 98 ? 13.859 -9.023 -2.254 1 94.19 98 ASN A O 1
ATOM 767 N N . PHE A 1 99 ? 12.633 -7.941 -0.646 1 97.44 99 PHE A N 1
ATOM 768 C CA . PHE A 1 99 ? 13.164 -6.633 -0.999 1 97.44 99 PHE A CA 1
ATOM 769 C C . PHE A 1 99 ? 14.609 -6.492 -0.534 1 97.44 99 PHE A C 1
ATOM 771 O O . PHE A 1 99 ? 14.977 -7.016 0.519 1 97.44 99 PHE A O 1
ATOM 778 N N . ASN A 1 100 ? 15.367 -5.797 -1.303 1 95.75 100 ASN A N 1
ATOM 779 C CA . ASN A 1 100 ? 16.75 -5.555 -0.928 1 95.75 100 ASN A CA 1
ATOM 780 C C . ASN A 1 100 ? 17.25 -4.219 -1.471 1 95.75 100 ASN A C 1
ATOM 782 O O . ASN A 1 100 ? 16.703 -3.686 -2.434 1 95.75 100 ASN A O 1
ATOM 786 N N . ILE A 1 101 ? 18.188 -3.666 -0.739 1 98.25 101 ILE A N 1
ATOM 787 C CA . ILE A 1 101 ? 18.922 -2.482 -1.162 1 98.25 101 ILE A CA 1
ATOM 788 C C . ILE A 1 101 ? 20.375 -2.863 -1.476 1 98.25 101 ILE A C 1
ATOM 790 O O . ILE A 1 101 ? 21.047 -3.498 -0.66 1 98.25 101 ILE A O 1
ATOM 794 N N . GLU A 1 102 ? 20.766 -2.521 -2.639 1 98 102 GLU A N 1
ATOM 795 C CA . GLU A 1 102 ? 22.141 -2.801 -3.021 1 98 102 GLU A CA 1
ATOM 796 C C . GLU A 1 102 ? 23.094 -1.721 -2.506 1 98 102 GLU A C 1
ATOM 798 O O . GLU A 1 102 ? 22.703 -0.558 -2.375 1 98 102 GLU A O 1
ATOM 803 N N . LYS A 1 103 ? 24.344 -2.186 -2.268 1 98.5 103 LYS A N 1
ATOM 804 C CA . LYS A 1 103 ? 25.359 -1.217 -1.866 1 98.5 103 LYS A CA 1
ATOM 805 C C . LYS A 1 103 ? 25.516 -0.118 -2.914 1 98.5 103 LYS A C 1
ATOM 807 O O . LYS A 1 103 ? 25.609 -0.404 -4.109 1 98.5 103 LYS A O 1
ATOM 812 N N . GLY A 1 104 ? 25.469 1.079 -2.457 1 98.62 104 GLY A N 1
ATOM 813 C CA . GLY A 1 104 ? 25.688 2.213 -3.342 1 98.62 104 GLY A CA 1
ATOM 814 C C . GLY A 1 104 ? 24.422 2.68 -4.043 1 98.62 104 GLY A C 1
ATOM 815 O O . GLY A 1 104 ? 24.438 3.705 -4.727 1 98.62 104 GLY A O 1
ATOM 816 N N . GLN A 1 105 ? 23.391 1.94 -3.883 1 98.75 105 GLN A N 1
ATOM 817 C CA . GLN A 1 105 ? 22.125 2.295 -4.535 1 98.75 105 GLN A CA 1
ATOM 818 C C . GLN A 1 105 ? 21.578 3.613 -3.992 1 98.75 105 GLN A C 1
ATOM 820 O O . GLN A 1 105 ? 21.516 3.812 -2.777 1 98.75 105 GLN A O 1
ATOM 825 N N . LYS A 1 106 ? 21.234 4.578 -4.867 1 98.88 106 LYS A N 1
ATOM 826 C CA . LYS A 1 106 ? 20.672 5.871 -4.484 1 98.88 106 LYS A CA 1
ATOM 827 C C . LYS A 1 106 ? 19.188 5.762 -4.211 1 98.88 106 LYS A C 1
ATOM 829 O O . LYS A 1 106 ? 18.406 5.43 -5.109 1 98.88 106 LYS A O 1
ATOM 834 N N . VAL A 1 107 ? 18.844 6.141 -2.955 1 98.75 107 VAL A N 1
ATOM 835 C CA . VAL A 1 107 ? 17.484 5.848 -2.5 1 98.75 107 VAL A CA 1
ATOM 836 C C . VAL A 1 107 ? 16.781 7.148 -2.133 1 98.75 107 VAL A C 1
ATOM 838 O O . VAL A 1 107 ? 17.328 7.984 -1.411 1 98.75 107 VAL A O 1
ATOM 841 N N . LEU A 1 108 ? 15.602 7.395 -2.662 1 98.81 108 LEU A N 1
ATOM 842 C CA . LEU A 1 108 ? 14.68 8.422 -2.182 1 98.81 108 LEU A CA 1
ATOM 843 C C . LEU A 1 108 ? 13.625 7.812 -1.267 1 98.81 108 LEU A C 1
ATOM 845 O O . LEU A 1 108 ? 12.953 6.852 -1.643 1 98.81 108 LEU A O 1
ATOM 849 N N . VAL A 1 109 ? 13.5 8.32 -0.062 1 98.62 109 VAL A N 1
ATOM 850 C CA . VAL A 1 109 ? 12.484 7.852 0.876 1 98.62 109 VAL A CA 1
ATOM 851 C C . VAL A 1 109 ? 11.258 8.758 0.797 1 98.62 109 VAL A C 1
ATOM 853 O O . VAL A 1 109 ? 11.359 9.977 0.953 1 98.62 109 VAL A O 1
ATOM 856 N N . VAL A 1 110 ? 10.07 8.164 0.541 1 98.75 110 VAL A N 1
ATOM 857 C CA . VAL A 1 110 ? 8.859 8.961 0.327 1 98.75 110 VAL A CA 1
ATOM 858 C C . VAL A 1 110 ? 7.793 8.547 1.336 1 98.75 110 VAL A C 1
ATOM 860 O O . VAL A 1 110 ? 7.523 7.359 1.518 1 98.75 110 VAL A O 1
ATOM 863 N N . GLU A 1 111 ? 7.207 9.469 1.992 1 97.81 111 GLU A N 1
ATOM 864 C CA . GLU A 1 111 ? 6.09 9.305 2.92 1 97.81 111 GLU A CA 1
ATOM 865 C C . GLU A 1 111 ? 4.902 10.172 2.516 1 97.81 111 GLU A C 1
ATOM 867 O O . GLU A 1 111 ? 5.047 11.102 1.726 1 97.81 111 GLU A O 1
ATOM 872 N N . ASP A 1 112 ? 3.699 9.828 3.049 1 98.5 112 ASP A N 1
ATOM 873 C CA . ASP A 1 112 ? 2.557 10.695 2.77 1 98.5 112 ASP A CA 1
ATOM 874 C C . ASP A 1 112 ? 2.594 11.953 3.637 1 98.5 112 ASP A C 1
ATOM 876 O O . ASP A 1 112 ? 2.455 13.0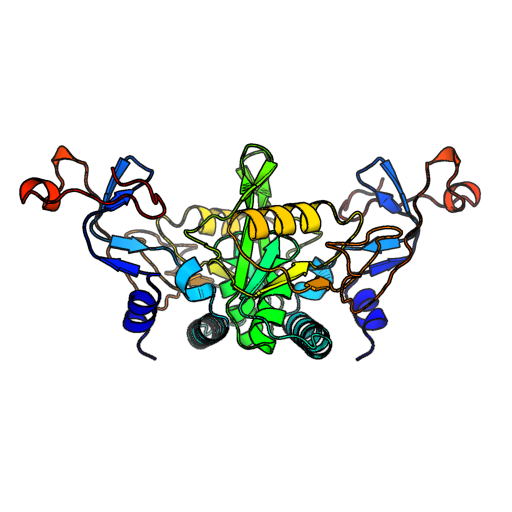7 3.129 1 98.5 112 ASP A O 1
ATOM 880 N N . VAL A 1 113 ? 2.877 11.742 4.891 1 96.75 113 VAL A N 1
ATOM 881 C CA . VAL A 1 113 ? 2.967 12.844 5.836 1 96.75 113 VAL A CA 1
ATOM 882 C C . VAL A 1 113 ? 4.141 12.617 6.789 1 96.75 113 VAL A C 1
ATOM 884 O O . VAL A 1 113 ? 4.379 11.5 7.234 1 96.75 113 VAL A O 1
ATOM 887 N N . ILE A 1 114 ? 4.918 13.641 6.965 1 95.06 114 ILE A N 1
ATOM 888 C CA . ILE A 1 114 ? 5.984 13.602 7.957 1 95.06 114 ILE A CA 1
ATOM 889 C C . ILE A 1 114 ? 5.609 14.477 9.156 1 95.06 114 ILE A C 1
ATOM 891 O O . ILE A 1 114 ? 5.363 15.672 9 1 95.06 114 ILE A O 1
ATOM 895 N N . THR A 1 115 ? 5.488 13.844 10.266 1 91.44 115 THR A N 1
ATOM 896 C CA . THR A 1 115 ? 5.176 14.555 11.5 1 91.44 115 THR A CA 1
ATOM 897 C C . THR A 1 115 ? 6.43 14.727 12.352 1 91.44 115 THR A C 1
ATOM 899 O O . THR A 1 115 ? 7.191 15.68 12.156 1 91.44 115 THR A O 1
ATOM 902 N N . THR A 1 116 ? 6.828 13.688 13.094 1 86.19 116 THR A N 1
ATOM 903 C CA . THR A 1 116 ? 8.062 13.766 13.867 1 86.19 116 THR A CA 1
ATOM 904 C C . THR A 1 116 ? 9.266 13.359 13.008 1 86.19 116 THR A C 1
ATOM 906 O O . THR A 1 116 ? 10.398 13.727 13.312 1 86.19 116 THR A O 1
ATOM 909 N N . GLY A 1 117 ? 8.992 12.547 12.016 1 90.81 117 GLY A N 1
ATOM 910 C CA . GLY A 1 117 ? 10.055 12.039 11.172 1 90.81 117 GLY A CA 1
ATOM 911 C C . GLY A 1 117 ? 10.664 10.742 11.68 1 90.81 117 GLY A C 1
ATOM 912 O O . GLY A 1 117 ? 11.609 10.211 11.094 1 90.81 117 GLY A O 1
ATOM 913 N N . LYS A 1 118 ? 10.102 10.211 12.703 1 90.12 118 LYS A N 1
ATOM 914 C CA . LYS A 1 118 ? 10.656 9.016 13.328 1 90.12 118 LYS A CA 1
ATOM 915 C C . LYS A 1 118 ? 10.656 7.836 12.359 1 90.12 118 LYS A C 1
ATOM 917 O O . LYS A 1 118 ? 11.68 7.168 12.188 1 90.12 118 LYS A O 1
ATOM 922 N N . SER A 1 119 ? 9.516 7.594 11.695 1 93.44 119 SER A N 1
ATOM 923 C CA . SER A 1 119 ? 9.43 6.488 10.742 1 93.44 119 SER A CA 1
ATOM 924 C C . SER A 1 119 ? 10.406 6.672 9.586 1 93.44 119 SER A C 1
ATOM 926 O O . SER A 1 119 ? 11.094 5.73 9.195 1 93.44 119 SER A O 1
ATOM 928 N N . THR A 1 120 ? 10.5 7.836 9.086 1 94.62 120 THR A N 1
ATOM 929 C CA . THR A 1 120 ? 11.398 8.133 7.984 1 94.62 120 THR A CA 1
ATOM 930 C C . THR A 1 120 ? 12.852 7.902 8.391 1 94.62 120 THR A C 1
ATOM 932 O O . THR A 1 120 ? 13.617 7.293 7.648 1 94.62 120 THR A O 1
ATOM 935 N N . LYS A 1 121 ? 13.203 8.359 9.555 1 94.06 121 LYS A N 1
ATOM 936 C CA . LYS A 1 121 ? 14.57 8.195 10.055 1 94.06 121 LYS A CA 1
ATOM 937 C C . LYS A 1 121 ? 14.906 6.715 10.227 1 94.06 121 LYS A C 1
ATOM 939 O O . LYS A 1 121 ? 16.031 6.297 9.945 1 94.06 121 LYS A O 1
ATOM 944 N N . GLU A 1 122 ? 13.969 5.973 10.734 1 95.56 122 GLU A N 1
ATOM 945 C CA . GLU A 1 122 ? 14.164 4.531 10.883 1 95.56 122 GLU A CA 1
ATOM 946 C C . GLU A 1 122 ? 14.453 3.875 9.531 1 95.56 122 GLU A C 1
ATOM 948 O O . GLU A 1 122 ? 15.336 3.021 9.43 1 95.56 122 GLU A O 1
ATOM 953 N N . VAL A 1 123 ? 13.711 4.25 8.539 1 97.38 123 VAL A N 1
ATOM 954 C CA . VAL A 1 123 ? 13.891 3.699 7.203 1 97.38 123 VAL A CA 1
ATOM 955 C C . VAL A 1 123 ? 15.242 4.125 6.645 1 97.38 123 VAL A C 1
ATOM 957 O O . VAL A 1 123 ? 15.953 3.32 6.035 1 97.38 123 VAL A O 1
ATOM 960 N N . VAL A 1 124 ? 15.625 5.359 6.848 1 96.94 124 VAL A N 1
ATOM 961 C CA . VAL A 1 124 ? 16.922 5.871 6.406 1 96.94 124 VAL A CA 1
ATOM 962 C C . VAL A 1 124 ? 18.047 5.023 7.004 1 96.94 124 VAL A C 1
ATOM 964 O O . VAL A 1 124 ? 18.938 4.574 6.285 1 96.94 124 VAL A O 1
ATOM 967 N N . LYS A 1 125 ? 17.922 4.82 8.281 1 96.44 125 LYS A N 1
ATOM 968 C CA . LYS A 1 125 ? 18.938 4.02 8.969 1 96.44 125 LYS A CA 1
ATOM 969 C C . LYS A 1 125 ? 19.016 2.613 8.383 1 96.44 125 LYS A C 1
ATOM 971 O O . LYS A 1 125 ? 20.109 2.092 8.148 1 96.44 125 LYS A O 1
ATOM 976 N N . LEU A 1 126 ? 17.891 2.012 8.195 1 97.62 126 LEU A N 1
ATOM 977 C CA . LEU A 1 126 ? 17.797 0.671 7.629 1 97.62 126 LEU A CA 1
ATOM 978 C C . LEU A 1 126 ? 18.469 0.611 6.262 1 97.62 126 LEU A C 1
ATOM 980 O O . LEU A 1 126 ? 19.203 -0.334 5.969 1 97.62 126 LEU A O 1
ATOM 984 N N . ILE A 1 127 ? 18.234 1.592 5.391 1 98.19 127 ILE A N 1
ATOM 985 C CA . ILE A 1 127 ? 18.797 1.671 4.047 1 98.19 127 ILE A CA 1
ATOM 986 C C . ILE A 1 127 ? 20.312 1.799 4.125 1 98.19 127 ILE A C 1
ATOM 988 O O . ILE A 1 127 ? 21.031 1.106 3.41 1 98.19 127 ILE A O 1
ATOM 992 N N . GLU A 1 128 ? 20.766 2.609 4.996 1 97.62 128 GLU A N 1
ATOM 993 C CA . GLU A 1 128 ? 22.188 2.855 5.137 1 97.62 128 GLU A CA 1
ATOM 994 C C . GLU A 1 128 ? 22.906 1.63 5.688 1 97.62 128 GLU A C 1
ATOM 996 O O . GLU A 1 128 ? 24.047 1.345 5.305 1 97.62 128 GLU A O 1
ATOM 1001 N N . GLU A 1 129 ? 22.266 0.962 6.582 1 97.56 129 GLU A N 1
ATOM 1002 C CA . GLU A 1 129 ? 22.828 -0.274 7.117 1 97.56 129 GLU A CA 1
ATOM 1003 C C . GLU A 1 129 ? 23.047 -1.302 6.016 1 97.56 129 GLU A C 1
ATOM 1005 O O . GLU A 1 129 ? 23.953 -2.141 6.113 1 97.56 129 GLU A O 1
ATOM 1010 N N . LYS A 1 130 ? 22.328 -1.226 4.977 1 97.62 130 LYS A N 1
ATOM 1011 C CA . LYS A 1 130 ? 22.453 -2.146 3.85 1 97.62 130 LYS A CA 1
ATOM 1012 C C . LYS A 1 130 ? 23.422 -1.603 2.807 1 97.62 130 LYS A C 1
ATOM 1014 O O . LYS A 1 130 ? 23.656 -2.242 1.78 1 97.62 130 LYS A O 1
ATOM 1019 N N . GLY A 1 131 ? 23.906 -0.439 3.066 1 98.25 131 GLY A N 1
ATOM 1020 C CA . GLY A 1 131 ? 24.891 0.16 2.188 1 98.25 131 GLY A CA 1
ATOM 1021 C C . GLY A 1 131 ? 24.297 1.09 1.153 1 98.25 131 GLY A C 1
ATOM 1022 O O . GLY A 1 131 ? 25 1.578 0.265 1 98.25 131 GLY A O 1
ATOM 1023 N N . GLY A 1 132 ? 23 1.329 1.217 1 98.56 132 GLY A N 1
ATOM 1024 C CA . GLY A 1 132 ? 22.359 2.285 0.329 1 98.56 132 GLY A CA 1
ATOM 1025 C C . GLY A 1 132 ? 22.703 3.727 0.654 1 98.56 132 GLY A C 1
ATOM 1026 O O . GLY A 1 132 ? 23.172 4.023 1.752 1 98.56 132 GLY A O 1
ATOM 1027 N N . ILE A 1 133 ? 22.5 4.594 -0.324 1 98 133 ILE A N 1
ATOM 1028 C CA . ILE A 1 133 ? 22.734 6.027 -0.167 1 98 133 ILE A CA 1
ATOM 1029 C C . ILE A 1 133 ? 21.406 6.773 -0.237 1 98 133 ILE A C 1
ATOM 1031 O O . ILE A 1 133 ? 20.797 6.875 -1.305 1 98 133 ILE A O 1
ATOM 1035 N N . VAL A 1 134 ? 21 7.281 0.888 1 98 134 VAL A N 1
ATOM 1036 C CA . VAL A 1 134 ? 19.766 8.07 0.886 1 98 134 VAL A CA 1
ATOM 1037 C C . VAL A 1 134 ? 20.047 9.461 0.307 1 98 134 VAL A C 1
ATOM 1039 O O . VAL A 1 134 ? 20.766 10.25 0.907 1 98 134 VAL A O 1
ATOM 1042 N N . VAL A 1 135 ? 19.375 9.742 -0.801 1 97.5 135 VAL A N 1
ATOM 1043 C CA . VAL A 1 135 ? 19.703 10.977 -1.512 1 97.5 135 VAL A CA 1
ATOM 1044 C C . VAL A 1 135 ? 18.703 12.062 -1.156 1 97.5 135 VAL A C 1
ATOM 1046 O O . VAL A 1 135 ? 18.891 13.234 -1.503 1 97.5 135 VAL A O 1
ATOM 1049 N N . GLY A 1 136 ? 17.625 11.703 -0.481 1 96.69 136 GLY A N 1
ATOM 1050 C CA . GLY A 1 136 ? 16.594 12.641 -0.057 1 96.69 136 GLY A CA 1
ATOM 1051 C C . GLY A 1 136 ? 15.375 11.961 0.535 1 96.69 136 GLY A C 1
ATOM 1052 O O . GLY A 1 136 ? 15.266 10.734 0.515 1 96.69 136 GLY A O 1
ATOM 1053 N N . THR A 1 137 ? 14.562 12.742 1.138 1 97.19 137 THR A N 1
ATOM 1054 C CA . THR A 1 137 ? 13.25 12.344 1.625 1 97.19 137 THR A CA 1
ATOM 1055 C C . THR A 1 137 ? 12.164 13.258 1.073 1 97.19 137 THR A C 1
ATOM 1057 O O . THR A 1 137 ? 12.445 14.406 0.715 1 97.19 137 THR A O 1
ATOM 1060 N N . ALA A 1 138 ? 10.984 12.727 0.929 1 97.62 138 ALA A N 1
ATOM 1061 C CA . ALA A 1 138 ? 9.891 13.516 0.368 1 97.62 138 ALA A CA 1
ATOM 1062 C C . ALA A 1 138 ? 8.547 13.102 0.973 1 97.62 138 ALA A C 1
ATOM 1064 O O . ALA A 1 138 ? 8.414 11.992 1.492 1 97.62 138 ALA A O 1
ATOM 1065 N N . CYS A 1 139 ? 7.598 14 0.904 1 98.06 139 CYS A N 1
ATOM 1066 C CA . CYS A 1 139 ? 6.25 13.711 1.377 1 98.06 139 CYS A CA 1
ATOM 1067 C C . CYS A 1 139 ? 5.238 14.672 0.757 1 98.06 139 CYS A C 1
ATOM 1069 O O . CYS A 1 139 ? 5.621 15.656 0.122 1 98.06 139 CYS A O 1
ATOM 1071 N N . ILE A 1 140 ? 3.957 14.328 0.894 1 98.69 140 ILE A N 1
ATOM 1072 C CA . ILE A 1 140 ? 2.902 15.242 0.475 1 98.69 140 ILE A CA 1
ATOM 1073 C C . ILE A 1 140 ? 2.809 16.406 1.459 1 98.69 140 ILE A C 1
ATOM 1075 O O . ILE A 1 140 ? 2.912 17.578 1.064 1 98.69 140 ILE A O 1
ATOM 1079 N N . ILE A 1 141 ? 2.68 16.062 2.717 1 97.81 141 ILE A N 1
ATOM 1080 C CA . ILE A 1 141 ? 2.486 17.062 3.758 1 97.81 141 ILE A CA 1
ATOM 1081 C C . ILE A 1 141 ? 3.625 16.984 4.773 1 97.81 141 ILE A C 1
ATOM 1083 O O . ILE A 1 141 ? 3.926 15.898 5.293 1 97.81 141 ILE A O 1
ATOM 1087 N N . ASN A 1 142 ? 4.273 18.031 4.996 1 95.88 142 ASN A N 1
ATOM 1088 C CA . ASN A 1 142 ? 5.254 18.156 6.066 1 95.88 142 ASN A CA 1
ATOM 1089 C C . ASN A 1 142 ? 4.695 18.953 7.246 1 95.88 142 ASN A C 1
ATOM 1091 O O . ASN A 1 142 ? 4.414 20.141 7.117 1 95.88 142 ASN A O 1
ATOM 1095 N N . ARG A 1 143 ? 4.523 18.25 8.336 1 92.5 143 ARG A N 1
ATOM 1096 C CA . ARG A 1 143 ? 4.047 18.906 9.555 1 92.5 143 ARG A CA 1
ATOM 1097 C C . ARG A 1 143 ? 5.137 18.938 10.617 1 92.5 143 ARG A C 1
ATOM 1099 O O . ARG A 1 143 ? 4.852 19.141 11.805 1 92.5 143 ARG A O 1
ATOM 1106 N N . SER A 1 144 ? 6.297 18.578 10.203 1 86.62 144 SER A N 1
ATOM 1107 C CA . SER A 1 144 ? 7.387 18.5 11.172 1 86.62 144 SER A CA 1
ATOM 1108 C C . SER A 1 144 ? 7.941 19.891 11.484 1 86.62 144 SER A C 1
ATOM 1110 O O . SER A 1 144 ? 8.031 20.75 10.609 1 86.62 144 SER A O 1
ATOM 1112 N N . ASN A 1 145 ? 8.164 20.266 12.719 1 75.5 145 ASN A N 1
ATOM 1113 C CA . ASN A 1 145 ? 8.75 21.547 13.109 1 75.5 145 ASN A CA 1
ATOM 1114 C C . ASN A 1 145 ? 10.273 21.484 13.109 1 75.5 145 ASN A C 1
ATOM 1116 O O . ASN A 1 145 ? 10.945 22.516 12.938 1 75.5 145 ASN A O 1
ATOM 1120 N N . GLU A 1 146 ? 10.938 20.484 13.617 1 65.38 146 GLU A N 1
ATOM 1121 C CA . GLU A 1 146 ? 12.383 20.469 13.828 1 65.38 146 GLU A CA 1
ATOM 1122 C C . GLU A 1 146 ? 13.039 19.312 13.07 1 65.38 146 GLU A C 1
ATOM 1124 O O . GLU A 1 146 ? 14.258 19.156 13.109 1 65.38 146 GLU A O 1
ATOM 1129 N N . VAL A 1 147 ? 12.477 18.891 12.047 1 60.84 147 VAL A N 1
ATOM 1130 C CA . VAL A 1 147 ? 13.102 17.594 11.805 1 60.84 147 VAL A CA 1
ATOM 1131 C C . VAL 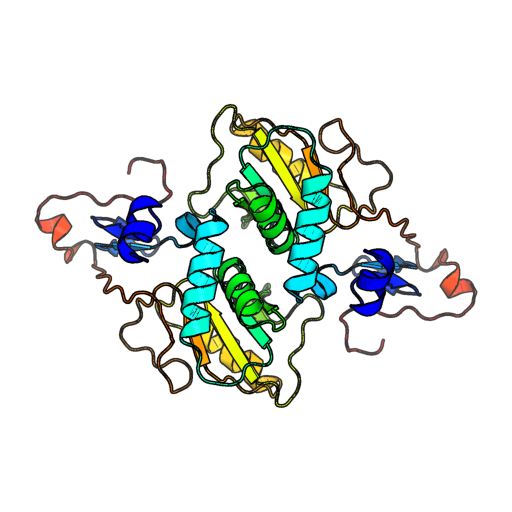A 1 147 ? 13.992 17.672 10.57 1 60.84 147 VAL A C 1
ATOM 1133 O O . VAL A 1 147 ? 13.547 18.062 9.492 1 60.84 147 VAL A O 1
ATOM 1136 N N . LYS A 1 148 ? 15.281 17.922 10.805 1 65.38 148 LYS A N 1
ATOM 1137 C CA . LYS A 1 148 ? 16.234 17.484 9.789 1 65.38 148 LYS A CA 1
ATOM 1138 C C . LYS A 1 148 ? 16.203 15.969 9.625 1 65.38 148 LYS A C 1
ATOM 1140 O O . LYS A 1 148 ? 16.562 15.234 10.547 1 65.38 148 LYS A O 1
ATOM 1145 N N . ILE A 1 149 ? 15.477 15.664 8.57 1 65.44 149 ILE A N 1
ATOM 1146 C CA . ILE A 1 149 ? 15.516 14.25 8.219 1 65.44 149 ILE A CA 1
ATOM 1147 C C . ILE A 1 149 ? 16.766 13.953 7.387 1 65.44 149 ILE A C 1
ATOM 1149 O O . ILE A 1 149 ? 17.047 14.656 6.414 1 65.44 149 ILE A O 1
ATOM 1153 N N . ASN A 1 150 ? 17.656 13.078 7.738 1 67.69 150 ASN A N 1
ATOM 1154 C CA . ASN A 1 150 ? 18.875 12.633 7.07 1 67.69 150 ASN A CA 1
ATOM 1155 C C . ASN A 1 150 ? 19.766 13.812 6.691 1 67.69 150 ASN A C 1
ATOM 1157 O O . ASN A 1 150 ? 20.219 13.914 5.547 1 67.69 150 ASN A O 1
ATOM 1161 N N . LYS A 1 151 ? 19.859 14.844 7.375 1 72.88 151 LYS A N 1
ATOM 1162 C CA . LYS A 1 151 ? 20.766 15.977 7.23 1 72.88 151 LYS A CA 1
ATOM 1163 C C . LYS A 1 151 ? 20.172 17.047 6.32 1 72.88 151 LYS A C 1
ATOM 1165 O O . LYS A 1 151 ? 20.766 18.109 6.129 1 72.88 151 LYS A O 1
ATOM 1170 N N . LYS A 1 152 ? 19.109 16.719 5.57 1 82.62 152 LYS A N 1
ATOM 1171 C CA . LYS A 1 152 ? 18.438 17.688 4.707 1 82.62 152 LYS A CA 1
ATOM 1172 C C . LYS A 1 152 ? 16.938 17.734 4.992 1 82.62 152 LYS A C 1
ATOM 1174 O O . LYS A 1 152 ? 16.359 16.75 5.477 1 82.62 152 LYS A O 1
ATOM 1179 N N . ASP A 1 153 ? 16.344 18.859 4.648 1 88.12 153 ASP A N 1
ATOM 1180 C CA . ASP A 1 153 ? 14.891 18.984 4.711 1 88.12 153 ASP A CA 1
ATOM 1181 C C . ASP A 1 153 ? 14.227 18.125 3.645 1 88.12 153 ASP A C 1
ATOM 1183 O O . ASP A 1 153 ? 14.719 18.016 2.52 1 88.12 153 ASP A O 1
ATOM 1187 N N . PRO A 1 154 ? 13.141 17.562 4.047 1 94.56 154 PRO A N 1
ATOM 1188 C CA . PRO A 1 154 ? 12.414 16.797 3.031 1 94.56 154 PRO A CA 1
ATOM 1189 C C . PRO A 1 154 ? 11.82 17.672 1.938 1 94.56 154 PRO A C 1
ATOM 1191 O O . PRO A 1 154 ? 11.516 18.844 2.182 1 94.56 154 PRO A O 1
ATOM 1194 N N . ILE A 1 155 ? 11.742 17.109 0.782 1 95.81 155 ILE A N 1
ATOM 1195 C CA . ILE A 1 155 ? 10.891 17.656 -0.264 1 95.81 155 ILE A CA 1
ATOM 1196 C C . ILE A 1 155 ? 9.422 17.484 0.118 1 95.81 155 ILE A C 1
ATOM 1198 O O . ILE A 1 155 ? 9.023 16.438 0.613 1 95.81 155 ILE A O 1
ATOM 1202 N N . TYR A 1 156 ? 8.641 18.516 -0.029 1 96.62 156 TYR A N 1
ATOM 1203 C CA . TYR A 1 156 ? 7.223 18.391 0.298 1 96.62 156 TYR A CA 1
ATOM 1204 C C . TYR A 1 156 ? 6.363 19.203 -0.658 1 96.62 156 TYR A C 1
ATOM 1206 O O . TYR A 1 156 ? 6.863 20.109 -1.333 1 96.62 156 TYR A O 1
ATOM 1214 N N . LEU A 1 157 ? 5.082 18.859 -0.747 1 98.19 157 LEU A N 1
ATOM 1215 C CA . LEU A 1 157 ? 4.148 19.625 -1.566 1 98.19 157 LEU A CA 1
ATOM 1216 C C . LEU A 1 157 ? 3.504 20.734 -0.757 1 98.19 157 LEU A C 1
ATOM 1218 O O . LEU A 1 157 ? 3.25 21.828 -1.285 1 98.19 157 LEU A O 1
ATOM 1222 N N . LEU A 1 158 ? 3.238 20.438 0.528 1 97.25 158 LEU A N 1
ATOM 1223 C CA . LEU A 1 158 ? 2.584 21.422 1.39 1 97.25 158 LEU A CA 1
ATOM 1224 C C . LEU A 1 158 ? 3.131 21.344 2.812 1 97.25 158 LEU A C 1
ATOM 1226 O O . LEU A 1 158 ? 3.25 20.25 3.379 1 97.25 158 LEU A O 1
ATOM 1230 N N . LYS A 1 159 ? 3.531 22.406 3.33 1 95.31 159 LYS A N 1
ATOM 1231 C CA . LYS A 1 159 ? 3.873 22.516 4.746 1 95.31 159 LYS A CA 1
ATOM 1232 C C . LYS A 1 159 ? 2.664 22.953 5.57 1 95.31 159 LYS A C 1
ATOM 1234 O O . LYS A 1 159 ? 1.985 23.922 5.223 1 95.31 159 LYS A O 1
ATOM 1239 N N . VAL A 1 160 ? 2.354 22.188 6.598 1 94.31 160 VAL A N 1
ATOM 1240 C CA . VAL A 1 160 ? 1.203 22.484 7.441 1 94.31 160 VAL A CA 1
ATOM 1241 C C . VAL A 1 160 ? 1.654 22.641 8.891 1 94.31 160 VAL A C 1
ATOM 1243 O O . VAL A 1 160 ? 2.314 21.766 9.445 1 94.31 160 VAL A O 1
ATOM 1246 N N . ASP A 1 161 ? 1.355 23.75 9.453 1 92.06 161 ASP A N 1
ATOM 1247 C CA . ASP A 1 161 ? 1.63 23.984 10.867 1 92.06 161 ASP A CA 1
ATOM 1248 C C . ASP A 1 161 ? 0.434 23.578 11.727 1 92.06 161 ASP A C 1
ATOM 1250 O O . ASP A 1 161 ? -0.464 24.391 11.961 1 92.06 161 ASP A O 1
ATOM 1254 N N . ALA A 1 162 ? 0.45 22.391 12.172 1 92.06 162 ALA A N 1
ATOM 1255 C CA . ALA A 1 162 ? -0.626 21.906 13.023 1 92.06 162 ALA A CA 1
ATOM 1256 C C . ALA A 1 162 ? -0.297 22.125 14.5 1 92.06 162 ALA A C 1
ATOM 1258 O O . ALA A 1 162 ? 0.75 21.688 14.984 1 92.06 162 ALA A O 1
ATOM 1259 N N . LYS A 1 163 ? -1.19 22.797 15.18 1 93.19 163 LYS A N 1
ATOM 1260 C CA . LYS A 1 163 ? -0.986 23.031 16.609 1 93.19 163 LYS A CA 1
ATOM 1261 C C . LYS A 1 163 ? -1.683 21.969 17.453 1 93.19 163 LYS A C 1
ATOM 1263 O O . LYS A 1 163 ? -2.785 21.531 17.109 1 93.19 163 LYS A O 1
ATOM 1268 N N . THR A 1 164 ? -0.991 21.594 18.422 1 93.81 164 THR A N 1
ATOM 1269 C CA . THR A 1 164 ? -1.557 20.641 19.375 1 93.81 164 THR A CA 1
ATOM 1270 C C . THR A 1 164 ? -1.592 21.234 20.766 1 93.81 164 THR A C 1
ATOM 1272 O O . THR A 1 164 ? -0.72 22.031 21.141 1 93.81 164 THR A O 1
ATOM 1275 N N . TYR A 1 165 ? -2.619 20.875 21.484 1 96.44 165 TYR A N 1
ATOM 1276 C CA . TYR A 1 165 ? -2.848 21.406 22.812 1 96.44 165 TYR A CA 1
ATOM 1277 C C . TYR A 1 165 ? -3.309 20.312 23.781 1 96.44 165 TYR A C 1
ATOM 1279 O O . TYR A 1 165 ? -3.98 19.359 23.359 1 96.44 165 TYR A O 1
ATOM 1287 N N . THR A 1 166 ? -2.887 20.594 25.031 1 96.75 166 THR A N 1
ATOM 1288 C CA . THR A 1 166 ? -3.639 19.859 26.047 1 96.75 166 THR A CA 1
ATOM 1289 C C . THR A 1 166 ? -5.059 20.406 26.172 1 96.75 166 THR A C 1
ATOM 1291 O O . THR A 1 166 ? -5.332 21.531 25.75 1 96.75 166 THR A O 1
ATOM 1294 N N . LYS A 1 167 ? -5.844 19.531 26.688 1 94.44 167 LYS A N 1
ATOM 1295 C CA . LYS A 1 167 ? -7.219 19.984 26.891 1 94.44 167 LYS A CA 1
ATOM 1296 C C . LYS A 1 167 ? -7.266 21.297 27.656 1 94.44 167 LYS A C 1
ATOM 1298 O O . LYS A 1 167 ? -8.023 22.203 27.312 1 94.44 167 LYS A O 1
ATOM 1303 N N . GLU A 1 168 ? -6.434 21.422 28.672 1 95.81 168 GLU A N 1
ATOM 1304 C CA . GLU A 1 168 ? -6.426 22.578 29.562 1 95.81 168 GLU A CA 1
ATOM 1305 C C . GLU A 1 168 ? -5.918 23.828 28.859 1 95.81 168 GLU A C 1
ATOM 1307 O O . GLU A 1 168 ? -6.336 24.938 29.172 1 95.81 168 GLU A O 1
ATOM 1312 N N . GLU A 1 169 ? -5.117 23.672 27.891 1 97.38 169 GLU A N 1
ATOM 1313 C CA . GLU A 1 169 ? -4.461 24.812 27.25 1 97.38 169 GLU A CA 1
ATOM 1314 C C . GLU A 1 169 ? -5.047 25.078 25.859 1 97.38 169 GLU A C 1
ATOM 1316 O O . GLU A 1 169 ? -4.598 25.984 25.156 1 97.38 169 GLU A O 1
ATOM 1321 N N . CYS A 1 170 ? -5.992 24.344 25.516 1 97.69 170 CYS A N 1
ATOM 1322 C CA . CYS A 1 170 ? -6.566 24.438 24.172 1 97.69 170 CYS A CA 1
ATOM 1323 C C . CYS A 1 170 ? -7.367 25.719 24.016 1 97.69 170 CYS A C 1
ATOM 1325 O O . CYS A 1 170 ? -8.367 25.938 24.703 1 97.69 170 CYS A O 1
ATOM 1327 N N . PRO A 1 171 ? -6.934 26.594 23.109 1 97.56 171 PRO A N 1
ATOM 1328 C CA . PRO A 1 171 ? -7.656 27.859 22.922 1 97.56 171 PRO A CA 1
ATOM 1329 C C . PRO A 1 171 ? -9.078 27.656 22.406 1 97.56 171 PRO A C 1
ATOM 1331 O O . PRO A 1 171 ? -9.969 28.453 22.703 1 97.56 171 PRO A O 1
ATOM 1334 N N . MET A 1 172 ? -9.289 26.641 21.641 1 97.12 172 MET A N 1
ATOM 1335 C CA . MET A 1 172 ? -10.617 26.359 21.125 1 97.12 172 MET A CA 1
ATOM 1336 C C . MET A 1 172 ? -11.562 25.922 22.234 1 97.12 172 MET A C 1
ATOM 1338 O O . MET A 1 172 ? -12.727 26.312 22.25 1 97.12 172 MET A O 1
ATOM 1342 N N . CYS A 1 173 ? -11.078 25.094 23.125 1 96.5 173 CYS A N 1
ATOM 1343 C CA . CYS A 1 173 ? -11.852 24.719 24.297 1 96.5 173 CYS A CA 1
ATOM 1344 C C . CYS A 1 173 ? -12.227 25.969 25.109 1 96.5 173 CYS A C 1
ATOM 1346 O O . CYS A 1 173 ? -13.359 26.078 25.578 1 96.5 173 CYS A O 1
ATOM 1348 N N . LYS A 1 174 ? -11.281 26.812 25.297 1 96.75 174 LYS A N 1
ATOM 1349 C CA . LYS A 1 174 ? -11.5 28.047 26.062 1 96.75 174 LYS A CA 1
ATOM 1350 C C . LYS A 1 174 ? -12.586 28.906 25.438 1 96.75 174 LYS A C 1
ATOM 1352 O O . LYS A 1 174 ? -13.289 29.641 26.125 1 96.75 174 LYS A O 1
ATOM 1357 N N . LYS A 1 175 ? -12.766 28.766 24.172 1 96.62 175 LYS A N 1
ATOM 1358 C CA . LYS A 1 175 ? -13.773 29.531 23.438 1 96.62 175 LYS A CA 1
ATOM 1359 C C . LYS A 1 175 ? -15.109 28.797 23.406 1 96.62 175 LYS A C 1
ATOM 1361 O O . LYS A 1 175 ? -16.062 29.25 22.766 1 96.62 175 LYS A O 1
ATOM 1366 N N . GLY A 1 176 ? -15.094 27.562 23.922 1 95.06 176 GLY A N 1
ATOM 1367 C CA . GLY A 1 176 ? -16.359 26.859 24.078 1 95.06 176 GLY A CA 1
ATOM 1368 C C . GLY A 1 176 ? -16.562 25.781 23.031 1 95.06 176 GLY A C 1
ATOM 1369 O O . GLY A 1 176 ? -17.625 25.141 23 1 95.06 176 GLY A O 1
ATOM 1370 N N . SER A 1 177 ? -15.602 25.594 22.219 1 95.62 177 SER A N 1
ATOM 1371 C CA . SER A 1 177 ? -15.742 24.594 21.172 1 95.62 177 SER A CA 1
ATOM 1372 C C . SER A 1 177 ? -15.492 23.188 21.719 1 95.62 177 SER A C 1
ATOM 1374 O O . SER A 1 177 ? -14.641 23 22.594 1 95.62 177 SER A O 1
ATOM 1376 N N . THR A 1 178 ? -16.219 22.141 21.203 1 94.69 178 THR A N 1
ATOM 1377 C CA . THR A 1 178 ? -16 20.734 21.531 1 94.69 178 THR A CA 1
ATOM 1378 C C . THR A 1 178 ? -15.242 20.031 20.406 1 94.69 178 THR A C 1
ATOM 1380 O O . THR A 1 178 ? -15.617 20.141 19.234 1 94.69 178 THR A O 1
ATOM 1383 N N . PRO A 1 179 ? -14.188 19.312 20.766 1 95.94 179 PRO A N 1
ATOM 1384 C CA . PRO A 1 179 ? -13.406 18.656 19.719 1 95.94 179 PRO A CA 1
ATOM 1385 C C . PRO A 1 179 ? -14.1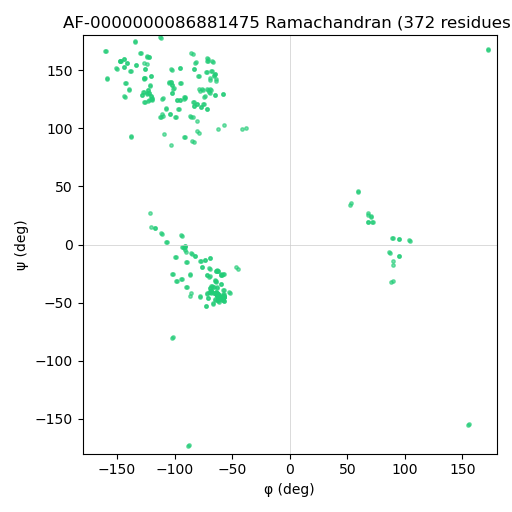33 17.453 19.109 1 95.94 179 PRO A C 1
ATOM 1387 O O . PRO A 1 179 ? -14.906 16.781 19.797 1 95.94 179 PRO A O 1
ATOM 1390 N N . ILE A 1 180 ? -13.852 17.25 17.859 1 94.19 180 ILE A N 1
ATOM 1391 C CA . ILE A 1 180 ? -14.367 16.094 17.156 1 94.19 180 ILE A CA 1
ATOM 1392 C C . ILE A 1 180 ? -13.266 15.031 17.031 1 94.19 180 ILE A C 1
ATOM 1394 O O . ILE A 1 180 ? -12.109 15.359 16.781 1 94.19 180 ILE A O 1
ATOM 1398 N N . LYS A 1 181 ? -13.617 13.75 17.266 1 89.94 181 LYS A N 1
ATOM 1399 C CA . LYS A 1 181 ? -12.688 12.656 17.016 1 89.94 181 LYS A CA 1
ATOM 1400 C C . LYS A 1 181 ? -12.758 12.203 15.555 1 89.94 181 LYS A C 1
ATOM 1402 O O . LYS A 1 181 ? -13.75 11.594 15.133 1 89.94 181 LYS A O 1
ATOM 1407 N N . PRO A 1 182 ? -11.664 12.531 14.875 1 79.19 182 PRO A N 1
ATOM 1408 C CA . PRO A 1 182 ? -11.734 12.141 13.461 1 79.19 182 PRO A CA 1
ATOM 1409 C C . PRO A 1 182 ? -11.805 10.625 13.273 1 79.19 182 PRO A C 1
ATOM 1411 O O . PRO A 1 182 ? -11.172 9.883 14.023 1 79.19 182 PRO A O 1
ATOM 1414 N N . GLY A 1 183 ? -12.609 10.062 12.266 1 61.94 183 GLY A N 1
ATOM 1415 C CA . GLY A 1 183 ? -12.719 8.648 11.977 1 61.94 183 GLY A CA 1
ATOM 1416 C C . GLY A 1 183 ? -13.797 7.953 12.789 1 61.94 183 GLY A C 1
ATOM 1417 O O . GLY A 1 183 ? -14.133 6.797 12.531 1 61.94 183 GLY A O 1
ATOM 1418 N N . SER A 1 184 ? -13.945 8.594 14.141 1 58.19 184 SER A N 1
ATOM 1419 C CA . SER A 1 184 ? -14.945 8 15.016 1 58.19 184 SER A CA 1
ATOM 1420 C C . SER A 1 184 ? -16.359 8.453 14.633 1 58.19 184 SER A C 1
ATOM 1422 O O . SER A 1 184 ? -16.547 9.578 14.172 1 58.19 184 SER A O 1
ATOM 1424 N N . ARG A 1 185 ? -17 7.555 13.805 1 48.88 185 ARG A N 1
ATOM 1425 C CA . ARG A 1 185 ? -18.406 7.926 13.648 1 48.88 185 ARG A CA 1
ATOM 1426 C C . ARG A 1 185 ? -19.031 8.297 14.992 1 48.88 185 ARG A C 1
ATOM 1428 O O . ARG A 1 185 ? -20.203 8.68 15.055 1 48.88 185 ARG A O 1
ATOM 1435 N N . LYS A 1 186 ? -18.453 7.867 16.078 1 46.09 186 LYS A N 1
ATOM 1436 C CA . LYS A 1 186 ? -19.25 8.031 17.297 1 46.09 186 LYS A CA 1
ATOM 1437 C C . LYS A 1 186 ? -19.141 9.461 17.828 1 46.09 186 LYS A C 1
ATOM 1439 O O . LYS A 1 186 ? -18.062 10.047 17.844 1 46.09 186 LYS A O 1
ATOM 1444 N N . LYS A 1 187 ? -20.25 10.188 17.625 1 40.34 187 LYS A N 1
ATOM 1445 C CA . LYS A 1 187 ? -20.453 11.43 18.375 1 40.34 187 LYS A CA 1
ATOM 1446 C C . LYS A 1 187 ? -19.953 11.289 19.812 1 40.34 187 LYS A C 1
ATOM 1448 O O . LYS A 1 187 ? -20.25 10.305 20.484 1 40.34 187 LYS A O 1
ATOM 1453 N N . ILE A 1 188 ? -18.734 11.812 20.109 1 32.69 188 ILE A N 1
ATOM 1454 C CA . ILE A 1 188 ? -18.547 12.031 21.547 1 32.69 188 ILE A CA 1
ATOM 1455 C C . ILE A 1 188 ? -19.688 12.875 22.094 1 32.69 188 ILE A C 1
ATOM 1457 O O . ILE A 1 188 ? -20.062 13.898 21.516 1 32.69 188 ILE A O 1
ATOM 1461 N N . MET B 1 1 ? 1.005 -8.727 -24.094 1 80.06 1 MET B N 1
ATOM 1462 C CA . MET B 1 1 ? 2.127 -8.836 -23.172 1 80.06 1 MET B CA 1
ATOM 1463 C C . MET B 1 1 ? 2.312 -10.281 -22.703 1 80.06 1 MET B C 1
ATOM 1465 O O . MET B 1 1 ? 1.337 -11.023 -22.562 1 80.06 1 MET B O 1
ATOM 1469 N N . ASP B 1 2 ? 3.564 -10.773 -22.672 1 93.81 2 ASP B N 1
ATOM 1470 C CA . ASP B 1 2 ? 3.834 -12.109 -22.156 1 93.81 2 ASP B CA 1
ATOM 1471 C C . ASP B 1 2 ? 3.959 -12.102 -20.625 1 93.81 2 ASP B C 1
ATOM 1473 O O . ASP B 1 2 ? 5.059 -11.953 -20.094 1 93.81 2 ASP B O 1
ATOM 1477 N N . ILE B 1 3 ? 2.824 -12.258 -19.969 1 95.69 3 ILE B N 1
ATOM 1478 C CA . ILE B 1 3 ? 2.703 -12.109 -18.516 1 95.69 3 ILE B CA 1
ATOM 1479 C C . ILE B 1 3 ? 3.59 -13.133 -17.812 1 95.69 3 ILE B C 1
ATOM 1481 O O . ILE B 1 3 ? 4.32 -12.797 -16.891 1 95.69 3 ILE B O 1
ATOM 1485 N N . MET B 1 4 ? 3.543 -14.32 -18.25 1 94.94 4 MET B N 1
ATOM 1486 C CA . MET B 1 4 ? 4.336 -15.383 -17.641 1 94.94 4 MET B CA 1
ATOM 1487 C C . MET B 1 4 ? 5.824 -15.055 -17.703 1 94.94 4 MET B C 1
ATOM 1489 O O . MET B 1 4 ? 6.531 -15.188 -16.703 1 94.94 4 MET B O 1
ATOM 1493 N N . ASN B 1 5 ? 6.266 -14.609 -18.828 1 96.81 5 ASN B N 1
ATOM 1494 C CA . ASN B 1 5 ? 7.676 -14.273 -18.984 1 96.81 5 ASN B CA 1
ATOM 1495 C C . ASN B 1 5 ? 8.086 -13.117 -18.078 1 96.81 5 ASN B C 1
ATOM 1497 O O . ASN B 1 5 ? 9.172 -13.141 -17.5 1 96.81 5 ASN B O 1
ATOM 1501 N N . ILE B 1 6 ? 7.238 -12.133 -17.969 1 98 6 ILE B N 1
ATOM 1502 C CA . ILE B 1 6 ? 7.516 -10.992 -17.109 1 98 6 ILE B CA 1
ATOM 1503 C C . ILE B 1 6 ? 7.637 -11.461 -15.656 1 98 6 ILE B C 1
ATOM 1505 O O . ILE B 1 6 ? 8.555 -11.055 -14.938 1 98 6 ILE B O 1
ATOM 1509 N N . LEU B 1 7 ? 6.734 -12.359 -15.258 1 98.25 7 LEU B N 1
ATOM 1510 C CA . LEU B 1 7 ? 6.73 -12.867 -13.891 1 98.25 7 LEU B CA 1
ATOM 1511 C C . LEU B 1 7 ? 7.98 -13.695 -13.617 1 98.25 7 LEU B C 1
ATOM 1513 O O . LEU B 1 7 ? 8.555 -13.609 -12.531 1 98.25 7 LEU B O 1
ATOM 1517 N N . LEU B 1 8 ? 8.422 -14.438 -14.625 1 97.12 8 LEU B N 1
ATOM 1518 C CA . LEU B 1 8 ? 9.625 -15.25 -14.484 1 97.12 8 LEU B CA 1
ATOM 1519 C C . LEU B 1 8 ? 10.867 -14.375 -14.445 1 97.12 8 LEU B C 1
ATOM 1521 O O . LEU B 1 8 ? 11.742 -14.555 -13.586 1 97.12 8 LEU B O 1
ATOM 1525 N N . GLU B 1 9 ? 10.93 -13.375 -15.289 1 97.12 9 GLU B N 1
ATOM 1526 C CA . GLU B 1 9 ? 12.094 -12.508 -15.398 1 97.12 9 GLU B CA 1
ATOM 1527 C C . GLU B 1 9 ? 12.266 -11.656 -14.141 1 97.12 9 GLU B C 1
ATOM 1529 O O . GLU B 1 9 ? 13.391 -11.367 -13.734 1 97.12 9 GLU B O 1
ATOM 1534 N N . THR B 1 10 ? 11.18 -11.242 -13.547 1 97.69 10 THR B N 1
ATOM 1535 C CA . THR B 1 10 ? 11.234 -10.398 -12.352 1 97.69 10 THR B CA 1
ATOM 1536 C C . THR B 1 10 ? 11.367 -11.258 -11.094 1 97.69 10 THR B C 1
ATOM 1538 O O . THR B 1 10 ? 11.453 -10.727 -9.984 1 97.69 10 THR B O 1
ATOM 1541 N N . LYS B 1 11 ? 11.258 -12.594 -11.25 1 96.5 11 LYS B N 1
ATOM 1542 C CA . LYS B 1 11 ? 11.367 -13.555 -10.156 1 96.5 11 LYS B CA 1
ATOM 1543 C C . LYS B 1 11 ? 10.133 -13.5 -9.258 1 96.5 11 LYS B C 1
ATOM 1545 O O . LYS B 1 11 ? 10.195 -13.859 -8.086 1 96.5 11 LYS B O 1
ATOM 1550 N N . ALA B 1 12 ? 9.055 -12.945 -9.797 1 97.88 12 ALA B N 1
ATOM 1551 C CA . ALA B 1 12 ? 7.773 -12.977 -9.094 1 97.88 12 ALA B CA 1
ATOM 1552 C C . ALA B 1 12 ? 7.184 -14.383 -9.102 1 97.88 12 ALA B C 1
ATOM 1554 O O . ALA B 1 12 ? 6.355 -14.719 -8.25 1 97.88 12 ALA B O 1
ATOM 1555 N N . LEU B 1 13 ? 7.539 -15.148 -10.062 1 97.06 13 LEU B N 1
ATOM 1556 C CA . LEU B 1 13 ? 7.207 -16.562 -10.18 1 97.06 13 LEU B CA 1
ATOM 1557 C C . LEU B 1 13 ? 8.469 -17.406 -10.383 1 97.06 13 LEU B C 1
ATOM 1559 O O . LEU B 1 13 ? 9.234 -17.156 -11.312 1 97.06 13 LEU B O 1
ATOM 1563 N N . LEU B 1 14 ? 8.688 -18.344 -9.508 1 96.19 14 LEU B N 1
ATOM 1564 C CA . LEU B 1 14 ? 9.844 -19.219 -9.602 1 96.19 14 LEU B CA 1
ATOM 1565 C C . LEU B 1 14 ? 9.422 -20.688 -9.695 1 96.19 14 LEU B C 1
ATOM 1567 O O . LEU B 1 14 ? 8.469 -21.094 -9.023 1 96.19 14 LEU B O 1
ATOM 1571 N N . LYS B 1 15 ? 10.023 -21.391 -10.523 1 94.94 15 LYS B N 1
ATOM 1572 C CA . LYS B 1 15 ? 9.875 -22.844 -10.602 1 94.94 15 LYS B CA 1
ATOM 1573 C C . LYS B 1 15 ? 11.094 -23.547 -10.023 1 94.94 15 LYS B C 1
ATOM 1575 O O . LYS B 1 15 ? 12.227 -23.109 -10.219 1 94.94 15 LYS B O 1
ATOM 1580 N N . GLY B 1 16 ? 10.805 -24.578 -9.312 1 95.38 16 GLY B N 1
ATOM 1581 C CA . GLY B 1 16 ? 11.867 -25.328 -8.656 1 95.38 16 GLY B CA 1
ATOM 1582 C C . GLY B 1 16 ? 11.391 -26.094 -7.438 1 95.38 16 GLY B C 1
ATOM 1583 O O . GLY B 1 16 ? 10.266 -26.609 -7.418 1 95.38 16 GLY B O 1
ATOM 1584 N N . HIS B 1 17 ? 12.305 -26.344 -6.527 1 97.25 17 HIS B N 1
ATOM 1585 C CA . HIS B 1 17 ? 12.031 -27.031 -5.27 1 97.25 17 HIS B CA 1
ATOM 1586 C C . HIS B 1 17 ? 12.148 -26.078 -4.082 1 97.25 17 HIS B C 1
ATOM 1588 O O . HIS B 1 17 ? 13.258 -25.688 -3.697 1 97.25 17 HIS B O 1
ATOM 1594 N N . PHE B 1 18 ? 10.945 -25.812 -3.443 1 97.19 18 PHE B N 1
ATOM 1595 C CA . PHE B 1 18 ? 10.938 -24.75 -2.445 1 97.19 18 PHE B CA 1
ATOM 1596 C C . PHE B 1 18 ? 10.375 -25.25 -1.123 1 97.19 18 PHE B C 1
ATOM 1598 O O . PHE B 1 18 ? 9.43 -26.047 -1.106 1 97.19 18 PHE B O 1
ATOM 1605 N N . LEU B 1 19 ? 10.977 -24.734 -0.105 1 96.12 19 LEU B N 1
ATOM 1606 C CA . LEU B 1 19 ? 10.438 -24.922 1.237 1 96.12 19 LEU B CA 1
ATOM 1607 C C . LEU B 1 19 ? 9.594 -23.719 1.655 1 96.12 19 LEU B C 1
ATOM 1609 O O . LEU B 1 19 ? 10.125 -22.625 1.818 1 96.12 19 LEU B O 1
ATOM 1613 N N . LEU B 1 20 ? 8.359 -24 1.846 1 92.75 20 LEU B N 1
ATOM 1614 C CA . LEU B 1 20 ? 7.445 -22.938 2.227 1 92.75 20 LEU B CA 1
ATOM 1615 C C . LEU B 1 20 ? 7.473 -22.703 3.732 1 92.75 20 LEU B C 1
ATOM 1617 O O . LEU B 1 20 ? 7.988 -23.531 4.484 1 92.75 20 LEU B O 1
ATOM 1621 N N . SER B 1 21 ? 6.961 -21.594 4.137 1 87.69 21 SER B N 1
ATOM 1622 C CA . SER B 1 21 ? 6.93 -21.281 5.559 1 87.69 21 SER B CA 1
ATOM 1623 C C . SER B 1 21 ? 6.062 -22.266 6.336 1 87.69 21 SER B C 1
ATOM 1625 O O . SER B 1 21 ? 6.25 -22.453 7.539 1 87.69 21 SER B O 1
ATOM 1627 N N . SER B 1 22 ? 5.148 -22.922 5.676 1 89.06 22 SER B N 1
ATOM 1628 C CA . SER B 1 22 ? 4.266 -23.906 6.289 1 89.06 22 SER B CA 1
ATOM 1629 C C . SER B 1 22 ? 5.012 -25.203 6.59 1 89.06 22 SER B C 1
ATOM 1631 O O . SER B 1 22 ? 4.508 -26.062 7.312 1 89.06 22 SER B O 1
ATOM 1633 N N . GLY B 1 23 ? 6.164 -25.25 6 1 92.56 23 GLY B N 1
ATOM 1634 C CA . GLY B 1 23 ? 6.914 -26.484 6.117 1 92.56 23 GLY B CA 1
ATOM 1635 C C . GLY B 1 23 ? 6.707 -27.422 4.941 1 92.56 23 GLY B C 1
ATOM 1636 O O . GLY B 1 23 ? 7.43 -28.422 4.797 1 92.56 23 GLY B O 1
ATOM 1637 N N . LEU B 1 24 ? 5.785 -27.109 4.129 1 95.31 24 LEU B N 1
ATOM 1638 C CA . LEU B 1 24 ? 5.523 -27.922 2.941 1 95.31 24 LEU B CA 1
ATOM 1639 C C . LEU B 1 24 ? 6.5 -27.578 1.823 1 95.31 24 LEU B C 1
ATOM 1641 O O . LEU B 1 24 ? 7.094 -26.5 1.818 1 95.31 24 LEU B O 1
ATOM 1645 N N . HIS B 1 25 ? 6.645 -28.531 0.973 1 97.19 25 HIS B N 1
ATOM 1646 C CA . HIS B 1 25 ? 7.438 -28.297 -0.231 1 97.19 25 HIS B CA 1
ATOM 1647 C C . HIS B 1 25 ? 6.551 -27.906 -1.408 1 97.19 25 HIS B C 1
ATOM 1649 O O . HIS B 1 25 ? 5.379 -28.281 -1.46 1 97.19 25 HIS B O 1
ATOM 1655 N N . SER B 1 26 ? 7.098 -27.172 -2.289 1 96.25 26 SER B N 1
ATOM 1656 C CA . SER B 1 26 ? 6.359 -26.781 -3.486 1 96.25 26 SER B CA 1
ATOM 1657 C C . SER B 1 26 ? 7.27 -26.734 -4.711 1 96.25 26 SER B C 1
ATOM 1659 O O . SER B 1 26 ? 8.477 -26.531 -4.582 1 96.25 26 SER B O 1
ATOM 1661 N N . ASP B 1 27 ? 6.688 -26.938 -5.852 1 96.44 27 ASP B N 1
ATOM 1662 C CA . ASP B 1 27 ? 7.441 -26.859 -7.102 1 96.44 27 ASP B CA 1
ATOM 1663 C C . ASP B 1 27 ? 7.402 -25.453 -7.676 1 96.44 27 ASP B C 1
ATOM 1665 O O . ASP B 1 27 ? 8 -25.172 -8.719 1 96.44 27 ASP B O 1
ATOM 1669 N N . THR B 1 28 ? 6.691 -24.594 -6.969 1 95.62 28 THR B N 1
ATOM 1670 C CA . THR B 1 28 ? 6.461 -23.219 -7.441 1 95.62 28 THR B CA 1
ATOM 1671 C C . THR B 1 28 ? 6.484 -22.234 -6.277 1 95.62 28 THR B C 1
ATOM 1673 O O . THR B 1 28 ? 6.035 -22.562 -5.176 1 95.62 28 THR B O 1
ATOM 1676 N N . TYR B 1 29 ? 7.0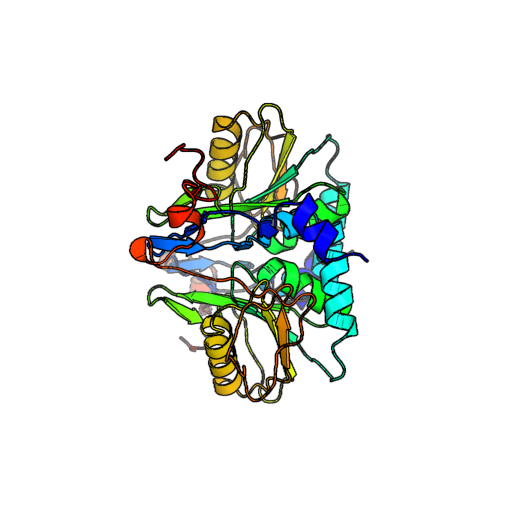59 -21.172 -6.484 1 95.75 29 TYR B N 1
ATOM 1677 C CA . TYR B 1 29 ? 7.035 -20.078 -5.516 1 95.75 29 TYR B CA 1
ATOM 1678 C C . TYR B 1 29 ? 6.57 -18.781 -6.168 1 95.75 29 TYR B C 1
ATOM 1680 O O . TYR B 1 29 ? 7.02 -18.422 -7.262 1 95.75 29 TYR B O 1
ATOM 1688 N N . VAL B 1 30 ? 5.594 -18.109 -5.484 1 95.88 30 VAL B N 1
ATOM 1689 C CA . VAL B 1 30 ? 5.016 -16.875 -6.012 1 95.88 30 VAL B CA 1
ATOM 1690 C C . VAL B 1 30 ? 5.254 -15.734 -5.027 1 95.88 30 VAL B C 1
ATOM 1692 O O . VAL B 1 30 ? 4.934 -15.852 -3.842 1 95.88 30 VAL B O 1
ATOM 1695 N N . GLN B 1 31 ? 5.863 -14.648 -5.473 1 96.25 31 GLN B N 1
ATOM 1696 C CA . GLN B 1 31 ? 6.02 -13.383 -4.758 1 96.25 31 GLN B CA 1
ATOM 1697 C C . GLN B 1 31 ? 5.77 -12.195 -5.684 1 96.25 31 GLN B C 1
ATOM 1699 O O . GLN B 1 31 ? 6.711 -11.602 -6.207 1 96.25 31 GLN B O 1
ATOM 1704 N N . CYS B 1 32 ? 4.527 -11.742 -5.703 1 98 32 CYS B N 1
ATOM 1705 C CA . CYS B 1 32 ? 4.121 -10.758 -6.699 1 98 32 CYS B CA 1
ATOM 1706 C C . CYS B 1 32 ? 4.781 -9.406 -6.438 1 98 32 CYS B C 1
ATOM 1708 O O . CYS B 1 32 ? 4.922 -8.594 -7.352 1 98 32 CYS B O 1
ATOM 1710 N N . ALA B 1 33 ? 5.223 -9.203 -5.219 1 98.19 33 ALA B N 1
ATOM 1711 C CA . ALA B 1 33 ? 5.906 -7.953 -4.902 1 98.19 33 ALA B CA 1
ATOM 1712 C C . ALA B 1 33 ? 7.121 -7.746 -5.801 1 98.19 33 ALA B C 1
ATOM 1714 O O . ALA B 1 33 ? 7.504 -6.609 -6.086 1 98.19 33 ALA B O 1
ATOM 1715 N N . GLN B 1 34 ? 7.688 -8.812 -6.309 1 98.19 34 GLN B N 1
ATOM 1716 C CA . GLN B 1 34 ? 8.914 -8.75 -7.102 1 98.19 34 GLN B CA 1
ATOM 1717 C C . GLN B 1 34 ? 8.625 -8.25 -8.516 1 98.19 34 GLN B C 1
ATOM 1719 O O . GLN B 1 34 ? 9.531 -7.797 -9.219 1 98.19 34 GLN B O 1
ATOM 1724 N N . VAL B 1 35 ? 7.426 -8.305 -8.969 1 98.69 35 VAL B N 1
ATOM 1725 C CA . VAL B 1 35 ? 7.078 -7.699 -10.25 1 98.69 35 VAL B CA 1
ATOM 1726 C C . VAL B 1 35 ? 6.449 -6.328 -10.016 1 98.69 35 VAL B C 1
ATOM 1728 O O . VAL B 1 35 ? 6.656 -5.402 -10.805 1 98.69 35 VAL B O 1
ATOM 1731 N N . LEU B 1 36 ? 5.773 -6.176 -8.93 1 98.81 36 LEU B N 1
ATOM 1732 C CA . LEU B 1 36 ? 5.043 -4.945 -8.648 1 98.81 36 LEU B CA 1
ATOM 1733 C C . LEU B 1 36 ? 5.988 -3.842 -8.188 1 98.81 36 LEU B C 1
ATOM 1735 O O . LEU B 1 36 ? 5.613 -2.668 -8.164 1 98.81 36 LEU B O 1
ATOM 1739 N N . LYS B 1 37 ? 7.215 -4.195 -7.828 1 98.56 37 LYS B N 1
ATOM 1740 C CA . LYS B 1 37 ? 8.172 -3.156 -7.469 1 98.56 37 LYS B CA 1
ATOM 1741 C C . LYS B 1 37 ? 8.578 -2.33 -8.688 1 98.56 37 LYS B C 1
ATOM 1743 O O . LYS B 1 37 ? 9.219 -1.287 -8.555 1 98.56 37 LYS B O 1
ATOM 1748 N N . TYR B 1 38 ? 8.211 -2.797 -9.906 1 98.81 38 TYR B N 1
ATOM 1749 C CA . TYR B 1 38 ? 8.398 -2.031 -11.141 1 98.81 38 TYR B CA 1
ATOM 1750 C C . TYR B 1 38 ? 7.094 -1.354 -11.555 1 98.81 38 TYR B C 1
ATOM 1752 O O . TYR B 1 38 ? 6.188 -2.006 -12.078 1 98.81 38 TYR B O 1
ATOM 1760 N N . PRO B 1 39 ? 7.043 -0.03 -11.438 1 98.88 39 PRO B N 1
ATOM 1761 C CA . PRO B 1 39 ? 5.785 0.68 -11.664 1 98.88 39 PRO B CA 1
ATOM 1762 C C . PRO B 1 39 ? 5.227 0.453 -13.07 1 98.88 39 PRO B C 1
ATOM 1764 O O . PRO B 1 39 ? 4.008 0.412 -13.258 1 98.88 39 PRO B O 1
ATOM 1767 N N . ASN B 1 40 ? 6.078 0.315 -14.07 1 98.56 40 ASN B N 1
ATOM 1768 C CA . ASN B 1 40 ? 5.602 0.085 -15.43 1 98.56 40 ASN B CA 1
ATOM 1769 C C . ASN B 1 40 ? 4.867 -1.248 -15.547 1 98.56 40 ASN B C 1
ATOM 1771 O O . ASN B 1 40 ? 3.818 -1.328 -16.188 1 98.56 40 ASN B O 1
ATOM 1775 N N . TYR B 1 41 ? 5.41 -2.309 -14.914 1 98.81 41 TYR B N 1
ATOM 1776 C CA . TYR B 1 41 ? 4.73 -3.6 -14.93 1 98.81 41 TYR B CA 1
ATOM 1777 C C . TYR B 1 41 ? 3.441 -3.543 -14.117 1 98.81 41 TYR B C 1
ATOM 1779 O O . TYR B 1 41 ? 2.424 -4.113 -14.516 1 98.81 41 TYR B O 1
ATOM 1787 N N . ALA B 1 42 ? 3.475 -2.869 -12.984 1 98.81 42 ALA B N 1
ATOM 1788 C CA . ALA B 1 42 ? 2.273 -2.719 -12.172 1 98.81 42 ALA B CA 1
ATOM 1789 C C . ALA B 1 42 ? 1.153 -2.051 -12.961 1 98.81 42 ALA B C 1
ATOM 1791 O O . ALA B 1 42 ? 0.009 -2.512 -12.938 1 98.81 42 ALA B O 1
ATOM 1792 N N . GLU B 1 43 ? 1.497 -0.984 -13.633 1 98.75 43 GLU B N 1
ATOM 1793 C CA . GLU B 1 43 ? 0.527 -0.262 -14.453 1 98.75 43 GLU B CA 1
ATOM 1794 C C . GLU B 1 43 ? -0.041 -1.155 -15.547 1 98.75 43 GLU B C 1
ATOM 1796 O O . GLU B 1 43 ? -1.256 -1.195 -15.758 1 98.75 43 GLU B O 1
ATOM 1801 N N . GLU B 1 44 ? 0.859 -1.866 -16.219 1 98.69 44 GLU B N 1
ATOM 1802 C CA . GLU B 1 44 ? 0.426 -2.729 -17.312 1 98.69 44 GLU B CA 1
ATOM 1803 C C . GLU B 1 44 ? -0.487 -3.844 -16.812 1 98.69 44 GLU B C 1
ATOM 1805 O O . GLU B 1 44 ? -1.505 -4.148 -17.438 1 98.69 44 GLU B O 1
ATOM 1810 N N . PHE B 1 45 ? -0.12 -4.449 -15.695 1 98.88 45 PHE B N 1
ATOM 1811 C CA . PHE B 1 45 ? -0.955 -5.5 -15.125 1 98.88 45 PHE B CA 1
ATOM 1812 C C . PHE B 1 45 ? -2.309 -4.941 -14.695 1 98.88 45 PHE B C 1
ATOM 1814 O O . PHE B 1 45 ? -3.342 -5.574 -14.914 1 98.88 45 PHE B O 1
ATOM 1821 N N . GLY B 1 46 ? -2.311 -3.762 -14.086 1 98.81 46 GLY B N 1
ATOM 1822 C CA . GLY B 1 46 ? -3.562 -3.113 -13.727 1 98.81 46 GLY B CA 1
ATOM 1823 C C . GLY B 1 46 ? -4.48 -2.887 -14.914 1 98.81 46 GLY B C 1
ATOM 1824 O O . GLY B 1 46 ? -5.68 -3.154 -14.836 1 98.81 46 GLY B O 1
ATOM 1825 N N . LYS B 1 47 ? -3.9 -2.4 -16.016 1 98.75 47 LYS B N 1
ATOM 1826 C CA . LYS B 1 47 ? -4.648 -2.168 -17.234 1 98.75 47 LYS B CA 1
ATOM 1827 C C . LYS B 1 47 ? -5.23 -3.471 -17.781 1 98.75 47 LYS B C 1
ATOM 1829 O O . LYS B 1 47 ? -6.387 -3.51 -18.203 1 98.75 47 LYS B O 1
ATOM 1834 N N . GLU B 1 48 ? -4.441 -4.5 -17.781 1 98.75 48 GLU B N 1
ATOM 1835 C CA . GLU B 1 48 ? -4.879 -5.789 -18.312 1 98.75 48 GLU B CA 1
ATOM 1836 C C . GLU B 1 48 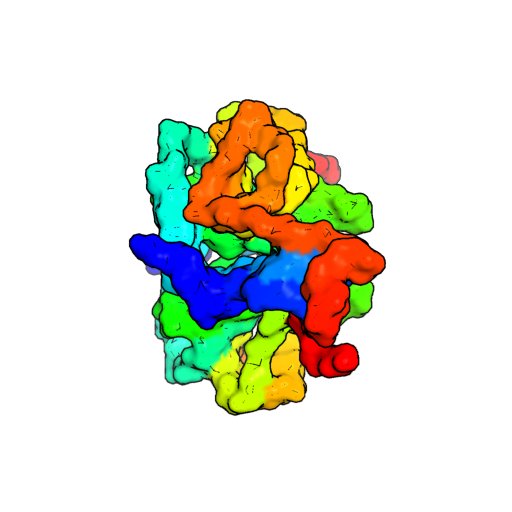? -6.035 -6.352 -17.484 1 98.75 48 GLU B C 1
ATOM 1838 O O . GLU B 1 48 ? -6.984 -6.91 -18.047 1 98.75 48 GLU B O 1
ATOM 1843 N N . ILE B 1 49 ? -5.945 -6.238 -16.172 1 98.75 49 ILE B N 1
ATOM 1844 C CA . ILE B 1 49 ? -7.039 -6.699 -15.312 1 98.75 49 ILE B CA 1
ATOM 1845 C C . ILE B 1 49 ? -8.281 -5.855 -15.578 1 98.75 49 ILE B C 1
ATOM 1847 O O . ILE B 1 49 ? -9.375 -6.398 -15.758 1 98.75 49 ILE B O 1
ATOM 1851 N N . ALA B 1 50 ? -8.117 -4.562 -15.609 1 98.88 50 ALA B N 1
ATOM 1852 C CA . ALA B 1 50 ? -9.234 -3.646 -15.836 1 98.88 50 ALA B CA 1
ATOM 1853 C C . ALA B 1 50 ? -9.938 -3.959 -17.156 1 98.88 50 ALA B C 1
ATOM 1855 O O . ALA B 1 50 ? -11.172 -3.879 -17.234 1 98.88 50 ALA B O 1
ATOM 1856 N N . ASN B 1 51 ? -9.164 -4.297 -18.172 1 98.5 51 ASN B N 1
ATOM 1857 C CA . ASN B 1 51 ? -9.711 -4.602 -19.484 1 98.5 51 ASN B CA 1
ATOM 1858 C C . ASN B 1 51 ? -10.609 -5.832 -19.453 1 98.5 51 ASN B C 1
ATOM 1860 O O . ASN B 1 51 ? -11.469 -6.004 -20.312 1 98.5 51 ASN B O 1
ATOM 1864 N N . LYS B 1 52 ? -10.43 -6.68 -18.469 1 98.06 52 LYS B N 1
ATOM 1865 C CA . LYS B 1 52 ? -11.227 -7.898 -18.359 1 98.06 52 LYS B CA 1
ATOM 1866 C C . LYS B 1 52 ? -12.492 -7.645 -17.547 1 98.06 52 LYS B C 1
ATOM 1868 O O . LYS B 1 52 ? -13.383 -8.5 -17.5 1 98.06 52 LYS B O 1
ATOM 1873 N N . VAL B 1 53 ? -12.547 -6.547 -16.844 1 97.81 53 VAL B N 1
ATOM 1874 C CA . VAL B 1 53 ? -13.727 -6.191 -16.062 1 97.81 53 VAL B CA 1
ATOM 1875 C C . VAL B 1 53 ? -14.844 -5.711 -16.984 1 97.81 53 VAL B C 1
ATOM 1877 O O . VAL B 1 53 ? -14.68 -4.719 -17.703 1 97.81 53 VAL B O 1
ATOM 1880 N N . ASN B 1 54 ? -15.992 -6.348 -16.984 1 96.19 54 ASN B N 1
ATOM 1881 C CA . ASN B 1 54 ? -17.078 -6.047 -17.922 1 96.19 54 ASN B CA 1
ATOM 1882 C C . ASN B 1 54 ? -18.328 -5.551 -17.188 1 96.19 54 ASN B C 1
ATOM 1884 O O . ASN B 1 54 ? -19.422 -5.598 -17.75 1 96.19 54 ASN B O 1
ATOM 1888 N N . VAL B 1 55 ? -18.188 -5.199 -15.977 1 96.69 55 VAL B N 1
ATOM 1889 C CA . VAL B 1 55 ? -19.281 -4.668 -15.172 1 96.69 55 VAL B CA 1
ATOM 1890 C C . VAL B 1 55 ? -18.922 -3.281 -14.656 1 96.69 55 VAL B C 1
ATOM 1892 O O . VAL B 1 55 ? -17.75 -2.906 -14.641 1 96.69 55 VAL B O 1
ATOM 1895 N N . ASP B 1 56 ? -19.938 -2.564 -14.266 1 98.12 56 ASP B N 1
ATOM 1896 C CA . ASP B 1 56 ? -19.688 -1.25 -13.68 1 98.12 56 ASP B CA 1
ATOM 1897 C C . ASP B 1 56 ? -19.078 -1.377 -12.289 1 98.12 56 ASP B C 1
ATOM 1899 O O . ASP B 1 56 ? -19.531 -2.193 -11.477 1 98.12 56 ASP B O 1
ATOM 1903 N N . VAL B 1 57 ? -18.094 -0.663 -12.016 1 98.88 57 VAL B N 1
ATOM 1904 C CA . VAL B 1 57 ? -17.406 -0.622 -10.734 1 98.88 57 VAL B CA 1
ATOM 1905 C C . VAL B 1 57 ? -17.375 0.81 -10.203 1 98.88 57 VAL B C 1
ATOM 1907 O O . VAL B 1 57 ? -17.016 1.741 -10.922 1 98.88 57 VAL B O 1
ATOM 1910 N N . ASP B 1 58 ? -17.781 0.961 -8.953 1 98.94 58 ASP B N 1
ATOM 1911 C CA . ASP B 1 58 ? -17.75 2.279 -8.328 1 98.94 58 ASP B CA 1
ATOM 1912 C C . ASP B 1 58 ? -16.453 2.486 -7.551 1 98.94 58 ASP B C 1
ATOM 1914 O O . ASP B 1 58 ? -15.992 3.619 -7.395 1 98.94 58 ASP B O 1
ATOM 1918 N N . ILE B 1 59 ? -15.898 1.393 -7.039 1 98.94 59 ILE B N 1
ATOM 1919 C CA . ILE B 1 59 ? -14.734 1.501 -6.168 1 98.94 59 ILE B CA 1
ATOM 1920 C C . ILE B 1 59 ? -13.977 0.174 -6.145 1 98.94 59 ILE B C 1
ATOM 1922 O O . ILE B 1 59 ? -14.586 -0.896 -6.227 1 98.94 59 ILE B O 1
ATOM 1926 N N . VAL B 1 60 ? -12.672 0.189 -6.094 1 98.94 60 VAL B N 1
ATOM 1927 C CA . VAL B 1 60 ? -11.828 -0.991 -5.941 1 98.94 60 VAL B CA 1
ATOM 1928 C C . VAL B 1 60 ? -11.359 -1.108 -4.492 1 98.94 60 VAL B C 1
ATOM 1930 O O . VAL B 1 60 ? -10.984 -0.112 -3.871 1 98.94 60 VAL B O 1
ATOM 1933 N N . VAL B 1 61 ? -11.438 -2.277 -3.936 1 98.94 61 VAL B N 1
ATOM 1934 C CA . VAL B 1 61 ? -10.969 -2.557 -2.584 1 98.94 61 VAL B CA 1
ATOM 1935 C C . VAL B 1 61 ? -9.945 -3.688 -2.615 1 98.94 61 VAL B C 1
ATOM 1937 O O . VAL B 1 61 ? -10.141 -4.695 -3.299 1 98.94 61 VAL B O 1
ATOM 1940 N N . SER B 1 62 ? -8.883 -3.488 -1.952 1 98.81 62 SER B N 1
ATOM 1941 C CA . SER B 1 62 ? -7.867 -4.535 -1.857 1 98.81 62 SER B CA 1
ATOM 1942 C C . SER B 1 62 ? -7.512 -4.828 -0.404 1 98.81 62 SER B C 1
ATOM 1944 O O . SER B 1 62 ? -7.484 -3.92 0.429 1 98.81 62 SER B O 1
ATOM 1946 N N . PRO B 1 63 ? -7.266 -6.066 -0.108 1 97.94 63 PRO B N 1
ATOM 1947 C CA . PRO B 1 63 ? -6.656 -6.344 1.195 1 97.94 63 PRO B CA 1
ATOM 1948 C C . PRO B 1 63 ? -5.18 -5.969 1.247 1 97.94 63 PRO B C 1
ATOM 1950 O O . PRO B 1 63 ? -4.426 -6.277 0.317 1 97.94 63 PRO B O 1
ATOM 1953 N N . ALA B 1 64 ? -4.781 -5.176 2.229 1 96.38 64 ALA B N 1
ATOM 1954 C CA . ALA B 1 64 ? -3.361 -4.918 2.457 1 96.38 64 ALA B CA 1
ATOM 1955 C C . ALA B 1 64 ? -2.635 -6.191 2.879 1 96.38 64 ALA B C 1
ATOM 1957 O O . ALA B 1 64 ? -3.205 -7.043 3.566 1 96.38 64 ALA B O 1
ATOM 1958 N N . MET B 1 65 ? -1.45 -6.387 2.543 1 95.62 65 MET B N 1
ATOM 1959 C CA . MET B 1 65 ? -0.502 -5.508 1.868 1 95.62 65 MET B CA 1
ATOM 1960 C C . MET B 1 65 ? -0.382 -5.863 0.391 1 95.62 65 MET B C 1
ATOM 1962 O O . MET B 1 65 ? -0.177 -4.988 -0.45 1 95.62 65 MET B O 1
ATOM 1966 N N . GLY B 1 66 ? -0.688 -7.117 0.119 1 95.31 66 GLY B N 1
ATOM 1967 C CA . GLY B 1 66 ? -0.381 -7.672 -1.191 1 95.31 66 GLY B CA 1
ATOM 1968 C C . GLY B 1 66 ? -1.165 -7.016 -2.312 1 95.31 66 GLY B C 1
ATOM 1969 O O . GLY B 1 66 ? -0.646 -6.832 -3.416 1 95.31 66 GLY B O 1
ATOM 1970 N N . GLY B 1 67 ? -2.307 -6.578 -2.061 1 98 67 GLY B N 1
ATOM 1971 C CA . GLY B 1 67 ? -3.203 -6.094 -3.098 1 98 67 GLY B CA 1
ATOM 1972 C C . GLY B 1 67 ? -3.102 -4.598 -3.328 1 98 67 GLY B C 1
ATOM 1973 O O . GLY B 1 67 ? -3.723 -4.062 -4.246 1 98 67 GLY B O 1
ATOM 1974 N N . LEU B 1 68 ? -2.283 -3.867 -2.572 1 98.38 68 LEU B N 1
ATOM 1975 C CA . LEU B 1 68 ? -2.322 -2.408 -2.555 1 98.38 68 LEU B CA 1
ATOM 1976 C C . LEU B 1 68 ? -1.892 -1.836 -3.9 1 98.38 68 LEU B C 1
ATOM 1978 O O . LEU B 1 68 ? -2.633 -1.068 -4.52 1 98.38 68 LEU B O 1
ATOM 1982 N N . ILE B 1 69 ? -0.772 -2.289 -4.375 1 98.88 69 ILE B N 1
ATOM 1983 C CA . ILE B 1 69 ? -0.209 -1.683 -5.578 1 98.88 69 ILE B CA 1
ATOM 1984 C C . ILE B 1 69 ? -1.055 -2.061 -6.789 1 98.88 69 ILE B C 1
ATOM 1986 O O . ILE B 1 69 ? -1.438 -1.195 -7.582 1 98.88 69 ILE B O 1
ATOM 1990 N N . ILE B 1 70 ? -1.407 -3.332 -6.91 1 98.94 70 ILE B N 1
ATOM 1991 C CA . ILE B 1 70 ? -2.166 -3.762 -8.078 1 98.94 70 ILE B CA 1
ATOM 1992 C C . ILE B 1 70 ? -3.582 -3.193 -8.016 1 98.94 70 ILE B C 1
ATOM 1994 O O . ILE B 1 70 ? -4.148 -2.801 -9.039 1 98.94 70 ILE B O 1
ATOM 1998 N N . GLY B 1 71 ? -4.188 -3.191 -6.797 1 98.94 71 GLY B N 1
ATOM 1999 C CA . GLY B 1 71 ? -5.496 -2.578 -6.648 1 98.94 71 GLY B CA 1
ATOM 2000 C C . GLY B 1 71 ? -5.523 -1.12 -7.066 1 98.94 71 GLY B C 1
ATOM 2001 O O . GLY B 1 71 ? -6.449 -0.684 -7.754 1 98.94 71 GLY B O 1
ATOM 2002 N N . HIS B 1 72 ? -4.516 -0.387 -6.625 1 98.94 72 HIS B N 1
ATOM 2003 C CA . HIS B 1 72 ? -4.363 1.01 -7.012 1 98.94 72 HIS B CA 1
ATOM 2004 C C . HIS B 1 72 ? -4.285 1.154 -8.531 1 98.94 72 HIS B C 1
ATOM 2006 O O . HIS B 1 72 ? -4.938 2.025 -9.109 1 98.94 72 HIS B O 1
ATOM 2012 N N . GLU B 1 73 ? -3.52 0.306 -9.188 1 98.94 73 GLU B N 1
ATOM 2013 C CA . GLU B 1 73 ? -3.346 0.387 -10.633 1 98.94 73 GLU B CA 1
ATOM 2014 C C . GLU B 1 73 ? -4.633 0.02 -11.367 1 98.94 73 GLU B C 1
ATOM 2016 O O . GLU B 1 73 ? -4.965 0.625 -12.391 1 98.94 73 GLU B O 1
ATOM 2021 N N . VAL B 1 74 ? -5.352 -0.993 -10.867 1 98.94 74 VAL B N 1
ATOM 2022 C CA . VAL B 1 74 ? -6.633 -1.355 -11.469 1 98.94 74 VAL B CA 1
ATOM 2023 C C . VAL B 1 74 ? -7.613 -0.193 -11.328 1 98.94 74 VAL B C 1
ATOM 2025 O O . VAL B 1 74 ? -8.289 0.177 -12.297 1 98.94 74 VAL B O 1
ATOM 2028 N N . ALA B 1 75 ? -7.715 0.374 -10.125 1 98.94 75 ALA B N 1
ATOM 2029 C CA . ALA B 1 75 ? -8.594 1.514 -9.875 1 98.94 75 ALA B CA 1
ATOM 2030 C C . ALA B 1 75 ? -8.242 2.684 -10.789 1 98.94 75 ALA B C 1
ATOM 2032 O O . ALA B 1 75 ? -9.141 3.355 -11.312 1 98.94 75 ALA B O 1
ATOM 2033 N N . SER B 1 76 ? -6.969 2.914 -10.938 1 98.94 76 SER B N 1
ATOM 2034 C CA . SER B 1 76 ? -6.504 3.969 -11.828 1 98.94 76 SER B CA 1
ATOM 2035 C C . SER B 1 76 ? -6.996 3.744 -13.258 1 98.94 76 SER B C 1
ATOM 2037 O O . SER B 1 76 ? -7.488 4.668 -13.906 1 98.94 76 SER B O 1
ATOM 2039 N N . SER B 1 77 ? -6.836 2.539 -13.75 1 98.88 77 SER B N 1
ATOM 2040 C CA . SER B 1 77 ? -7.25 2.197 -15.109 1 98.88 77 SER B CA 1
ATOM 2041 C C . SER B 1 77 ? -8.758 2.336 -15.281 1 98.88 77 SER B C 1
ATOM 2043 O O . SER B 1 77 ? -9.234 2.758 -16.328 1 98.88 77 SER B O 1
ATOM 2045 N N . LEU B 1 78 ? -9.539 1.982 -14.25 1 98.88 78 LEU B N 1
ATOM 2046 C CA . LEU B 1 78 ? -10.992 2.045 -14.289 1 98.88 78 LEU B CA 1
ATOM 2047 C C . LEU B 1 78 ? -11.484 3.457 -13.992 1 98.88 78 LEU B C 1
ATOM 2049 O O . LEU B 1 78 ? -12.68 3.75 -14.141 1 98.88 78 LEU B O 1
ATOM 2053 N N . LYS B 1 79 ? -10.586 4.301 -13.57 1 98.69 79 LYS B N 1
ATOM 2054 C CA . LYS B 1 79 ? -10.898 5.684 -13.211 1 98.69 79 LYS B CA 1
ATOM 2055 C C . LYS B 1 79 ? -11.93 5.742 -12.086 1 98.69 79 LYS B C 1
ATOM 2057 O O . LYS B 1 79 ? -12.898 6.496 -12.172 1 98.69 79 LYS B O 1
ATOM 2062 N N . VAL B 1 80 ? -11.742 4.941 -11.055 1 98.94 80 VAL B N 1
ATOM 2063 C CA . VAL B 1 80 ? -12.594 4.914 -9.867 1 98.94 80 VAL B CA 1
ATOM 2064 C C . VAL B 1 80 ? -11.734 5.004 -8.617 1 98.94 80 VAL B C 1
ATOM 2066 O O . VAL B 1 80 ? -10.523 4.777 -8.664 1 98.94 80 VAL B O 1
ATOM 2069 N N . PRO B 1 81 ? -12.289 5.301 -7.414 1 98.94 81 PRO B N 1
ATOM 2070 C CA . PRO B 1 81 ? -11.523 5.359 -6.168 1 98.94 81 PRO B CA 1
ATOM 2071 C C . PRO B 1 81 ? -11 3.992 -5.734 1 98.94 81 PRO B C 1
ATOM 2073 O O . PRO B 1 81 ? -11.516 2.961 -6.168 1 98.94 81 PRO B O 1
ATOM 2076 N N . PHE B 1 82 ? -9.992 4.051 -4.953 1 98.94 82 PHE B N 1
ATOM 2077 C CA . PHE B 1 82 ? -9.336 2.869 -4.414 1 98.94 82 PHE B CA 1
ATOM 2078 C C . PHE B 1 82 ? -9.203 2.967 -2.898 1 98.94 82 PHE B C 1
ATOM 2080 O O . PHE B 1 82 ? -8.75 3.984 -2.373 1 98.94 82 PHE B O 1
ATOM 2087 N N . ILE B 1 83 ? -9.648 1.926 -2.207 1 98.88 83 ILE B N 1
ATOM 2088 C CA . ILE B 1 83 ? -9.383 1.822 -0.776 1 98.88 83 ILE B CA 1
ATOM 2089 C C . ILE B 1 83 ? -8.922 0.406 -0.437 1 98.88 83 ILE B C 1
ATOM 2091 O O . ILE B 1 83 ? -8.797 -0.44 -1.324 1 98.88 83 ILE B O 1
ATOM 2095 N N . PHE B 1 84 ? -8.539 0.201 0.836 1 98.75 84 PHE B N 1
ATOM 2096 C CA . PHE B 1 84 ? -8.023 -1.112 1.206 1 98.75 84 PHE B CA 1
ATOM 2097 C C . PHE B 1 84 ? -8.383 -1.448 2.648 1 98.75 84 PHE B C 1
ATOM 2099 O O . PHE B 1 84 ? -8.766 -0.567 3.42 1 98.75 84 PHE B O 1
ATOM 2106 N N . THR B 1 85 ? -8.375 -2.711 2.889 1 98.31 85 THR B N 1
ATOM 2107 C CA . THR B 1 85 ? -8.547 -3.225 4.242 1 98.31 85 THR B CA 1
ATOM 2108 C C . THR B 1 85 ? -7.211 -3.666 4.832 1 98.31 85 THR B C 1
ATOM 2110 O O . THR B 1 85 ? -6.266 -3.953 4.094 1 98.31 85 THR B O 1
ATOM 2113 N N . GLU B 1 86 ? -7.113 -3.576 6.09 1 96.69 86 GLU B N 1
ATOM 2114 C CA . GLU B 1 86 ? -5.93 -4.059 6.805 1 96.69 86 GLU B CA 1
ATOM 2115 C C . GLU B 1 86 ? -6.32 -4.883 8.023 1 96.69 86 GLU B C 1
ATOM 2117 O O . GLU B 1 86 ? -7.441 -4.77 8.523 1 96.69 86 GLU B O 1
ATOM 2122 N N . ARG B 1 87 ? -5.445 -5.746 8.414 1 94.31 87 ARG B N 1
ATOM 2123 C CA . ARG B 1 87 ? -5.715 -6.559 9.594 1 94.31 87 ARG B CA 1
ATOM 2124 C C . ARG B 1 87 ? -5.527 -5.746 10.875 1 94.31 87 ARG B C 1
ATOM 2126 O O . ARG B 1 87 ? -4.555 -5.004 11.008 1 94.31 87 ARG B O 1
ATOM 2133 N N . ASN B 1 88 ? -6.48 -5.875 11.742 1 93 88 ASN B N 1
ATOM 2134 C CA . ASN B 1 88 ? -6.348 -5.227 13.047 1 93 88 ASN B CA 1
ATOM 2135 C C . ASN B 1 88 ? -5.617 -6.117 14.047 1 93 88 ASN B C 1
ATOM 2137 O O . ASN B 1 88 ? -5.062 -7.152 13.672 1 93 88 ASN B O 1
ATOM 2141 N N . ASP B 1 89 ? -5.582 -5.672 15.289 1 89.12 89 ASP B N 1
ATOM 2142 C CA . ASP B 1 89 ? -4.844 -6.391 16.328 1 89.12 89 ASP B CA 1
ATOM 2143 C C . ASP B 1 89 ? -5.426 -7.785 16.547 1 89.12 89 ASP B C 1
ATOM 2145 O O . ASP B 1 89 ? -4.723 -8.688 17 1 89.12 89 ASP B O 1
ATOM 2149 N N . GLU B 1 90 ? -6.684 -7.988 16.188 1 91.44 90 GLU B N 1
ATOM 2150 C CA . GLU B 1 90 ? -7.348 -9.281 16.312 1 91.44 90 GLU B CA 1
ATOM 2151 C C . GLU B 1 90 ? -7.242 -10.086 15.016 1 91.44 90 GLU B C 1
ATOM 2153 O O . GLU B 1 90 ? -7.934 -11.094 14.844 1 91.44 90 GLU B O 1
ATOM 2158 N N . SER B 1 91 ? -6.465 -9.562 14.094 1 90.81 91 SER B N 1
ATOM 2159 C CA . SER B 1 91 ? -6.188 -10.227 12.82 1 90.81 91 SER B CA 1
ATOM 2160 C C . SER B 1 91 ? -7.438 -10.297 11.953 1 90.81 91 SER B C 1
ATOM 2162 O O . SER B 1 91 ? -7.621 -11.258 11.195 1 90.81 91 SER B O 1
ATOM 2164 N N . THR B 1 92 ? -8.273 -9.398 12.164 1 94 92 THR B N 1
ATOM 2165 C CA . THR B 1 92 ? -9.469 -9.281 11.344 1 94 92 THR B CA 1
ATOM 2166 C C . THR B 1 92 ? -9.328 -8.133 10.344 1 94 92 THR B C 1
ATOM 2168 O O . THR B 1 92 ? -8.828 -7.062 10.695 1 94 92 THR B O 1
ATOM 2171 N N . MET B 1 93 ? -9.82 -8.414 9.141 1 95.88 93 MET B N 1
ATOM 2172 C CA . MET B 1 93 ? -9.773 -7.355 8.141 1 95.88 93 MET B CA 1
ATOM 2173 C C . MET B 1 93 ? -10.758 -6.238 8.484 1 95.88 93 MET B C 1
ATOM 2175 O O . MET B 1 93 ? -11.906 -6.5 8.828 1 95.88 93 MET B O 1
ATOM 2179 N N . VAL B 1 94 ? -10.266 -4.98 8.445 1 97.25 94 VAL B N 1
ATOM 2180 C CA . VAL B 1 94 ? -11.125 -3.846 8.773 1 97.25 94 VAL B CA 1
ATOM 2181 C C . VAL B 1 94 ? -10.805 -2.676 7.844 1 97.25 94 VAL B C 1
ATOM 2183 O O . VAL B 1 94 ? -9.727 -2.619 7.254 1 97.25 94 VAL B O 1
ATOM 2186 N N . PHE B 1 95 ? -11.805 -1.804 7.691 1 97.38 95 PHE B N 1
ATOM 2187 C CA . PHE B 1 95 ? -11.57 -0.505 7.07 1 97.38 95 PHE B CA 1
ATOM 2188 C C . PHE B 1 95 ? -11.031 0.492 8.086 1 97.38 95 PHE B C 1
ATOM 2190 O O . PHE B 1 95 ? -11.656 0.736 9.117 1 97.38 95 PHE B O 1
ATOM 2197 N N . ARG B 1 96 ? -9.883 0.962 7.832 1 95.12 96 ARG B N 1
ATOM 2198 C CA . ARG B 1 96 ? -9.281 2.031 8.625 1 95.12 96 ARG B CA 1
ATOM 2199 C C . ARG B 1 96 ? -9.164 3.314 7.809 1 95.12 96 ARG B C 1
ATOM 2201 O O . ARG B 1 96 ? -9.688 3.402 6.699 1 95.12 96 ARG B O 1
ATOM 2208 N N . ARG B 1 97 ? -8.672 4.398 8.406 1 94.94 97 ARG B N 1
ATOM 2209 C CA . ARG B 1 97 ? -8.305 5.621 7.695 1 94.94 97 ARG B CA 1
ATOM 2210 C C . ARG B 1 97 ? -9.539 6.355 7.191 1 94.94 97 ARG B C 1
ATOM 2212 O O . ARG B 1 97 ? -9.516 6.969 6.121 1 94.94 97 ARG B O 1
ATOM 2219 N N . ASN B 1 98 ? -10.656 6.078 7.887 1 94.25 98 ASN B N 1
ATOM 2220 C CA . ASN B 1 98 ? -11.938 6.699 7.57 1 94.25 98 ASN B CA 1
ATOM 2221 C C . ASN B 1 98 ? -12.477 6.219 6.223 1 94.25 98 ASN B C 1
ATOM 2223 O O . ASN B 1 98 ? -13.219 6.941 5.555 1 94.25 98 ASN B O 1
ATOM 2227 N N . PHE B 1 99 ? -11.93 5.055 5.777 1 97.44 99 PHE B N 1
ATOM 2228 C CA . PHE B 1 99 ? -12.508 4.422 4.598 1 97.44 99 PHE B CA 1
ATOM 2229 C C . PHE B 1 99 ? -13.93 3.953 4.875 1 97.44 99 PHE B C 1
ATOM 2231 O O . PHE B 1 99 ? -14.242 3.521 5.984 1 97.44 99 PHE B O 1
ATOM 2238 N N . ASN B 1 100 ? -14.727 4.027 3.875 1 95.75 100 ASN B N 1
ATOM 2239 C CA . ASN B 1 100 ? -16.094 3.557 4.016 1 95.75 100 ASN B CA 1
ATOM 2240 C C . ASN B 1 100 ? -16.656 3.043 2.688 1 95.75 100 ASN B C 1
ATOM 2242 O O . ASN B 1 100 ? -16.156 3.396 1.621 1 95.75 100 ASN B O 1
ATOM 2246 N N . ILE B 1 101 ? -17.578 2.117 2.812 1 98.31 101 ILE B N 1
ATOM 2247 C CA . ILE B 1 101 ? -18.359 1.615 1.691 1 98.31 101 ILE B CA 1
ATOM 2248 C C . ILE B 1 101 ? -19.812 2.076 1.829 1 98.31 101 ILE B C 1
ATOM 2250 O O . ILE B 1 101 ? -20.422 1.896 2.881 1 98.31 101 ILE B O 1
ATOM 2254 N N . GLU B 1 102 ? -20.266 2.695 0.819 1 98 102 GLU B N 1
ATOM 2255 C CA . GLU B 1 102 ? -21.656 3.139 0.833 1 98 102 GLU B CA 1
ATOM 2256 C C . GLU B 1 102 ? -22.594 2.012 0.42 1 98 102 GLU B C 1
ATOM 2258 O O . GLU B 1 102 ? -22.219 1.14 -0.367 1 98 102 GLU B O 1
ATOM 2263 N N . LYS B 1 103 ? -23.828 2.119 0.983 1 98.5 103 LYS B N 1
ATOM 2264 C CA . LYS B 1 103 ? -24.844 1.149 0.581 1 98.5 103 LYS B CA 1
ATOM 2265 C C . LYS B 1 103 ? -25.062 1.184 -0.928 1 98.5 103 LYS B C 1
ATOM 2267 O O . LYS B 1 103 ? -25.219 2.258 -1.515 1 98.5 103 LYS B O 1
ATOM 2272 N N . GLY B 1 104 ? -25.016 0.042 -1.512 1 98.62 104 GLY B N 1
ATOM 2273 C CA . GLY B 1 104 ? -25.297 -0.07 -2.932 1 98.62 104 GLY B CA 1
ATOM 2274 C C . GLY B 1 104 ? -24.094 0.162 -3.809 1 98.62 104 GLY B C 1
ATOM 2275 O O . GLY B 1 104 ? -24.141 -0.021 -5.027 1 98.62 104 GLY B O 1
ATOM 2276 N N . GLN B 1 105 ? -23.016 0.555 -3.201 1 98.75 105 GLN B N 1
ATOM 2277 C CA . GLN B 1 105 ? -21.797 0.823 -3.961 1 98.75 105 GLN B CA 1
ATOM 2278 C C . GLN B 1 105 ? -21.266 -0.454 -4.598 1 98.75 105 GLN B C 1
ATOM 2280 O O . GLN B 1 105 ? -21.141 -1.485 -3.932 1 98.75 105 GLN B O 1
ATOM 2285 N N . LYS B 1 106 ? -20.984 -0.452 -5.91 1 98.88 106 LYS B N 1
ATOM 2286 C CA . LYS B 1 106 ? -20.422 -1.591 -6.637 1 98.88 106 LYS B CA 1
ATOM 2287 C C . LYS B 1 106 ? -18.922 -1.685 -6.441 1 98.88 106 LYS B C 1
ATOM 2289 O O . LYS B 1 106 ? -18.172 -0.781 -6.836 1 98.88 106 LYS B O 1
ATOM 2294 N N . VAL B 1 107 ? -18.531 -2.865 -5.891 1 98.75 107 VAL B N 1
ATOM 2295 C CA . VAL B 1 107 ? -17.156 -2.977 -5.43 1 98.75 107 VAL B CA 1
ATOM 2296 C C . VAL B 1 107 ? -16.453 -4.109 -6.176 1 98.75 107 VAL B C 1
ATOM 2298 O O . VAL B 1 107 ? -16.984 -5.215 -6.281 1 98.75 107 VAL B O 1
ATOM 2301 N N . LEU B 1 108 ? -15.312 -3.852 -6.766 1 98.75 108 LEU B N 1
ATOM 2302 C CA . LEU B 1 108 ? -14.391 -4.879 -7.242 1 98.75 108 LEU B CA 1
ATOM 2303 C C . LEU B 1 108 ? -13.281 -5.125 -6.227 1 98.75 108 LEU B C 1
ATOM 2305 O O . LEU B 1 108 ? -12.602 -4.184 -5.797 1 98.75 108 LEU B O 1
ATOM 2309 N N . VAL B 1 109 ? -13.109 -6.355 -5.797 1 98.56 109 VAL B N 1
ATOM 2310 C CA . VAL B 1 109 ? -12.039 -6.715 -4.867 1 98.56 109 VAL B CA 1
ATOM 2311 C C . VAL B 1 109 ? -10.836 -7.242 -5.645 1 98.56 109 VAL B C 1
ATOM 2313 O O . VAL B 1 109 ? -10.953 -8.18 -6.43 1 98.56 109 VAL B O 1
ATOM 2316 N N . VAL B 1 110 ? -9.648 -6.625 -5.438 1 98.75 110 VAL B N 1
ATOM 2317 C CA . VAL B 1 110 ? -8.469 -6.977 -6.219 1 98.75 110 VAL B CA 1
ATOM 2318 C C . VAL B 1 110 ? -7.348 -7.426 -5.289 1 98.75 110 VAL B C 1
ATOM 2320 O O . VAL B 1 110 ? -7.051 -6.75 -4.301 1 98.75 110 VAL B O 1
ATOM 2323 N N . GLU B 1 111 ? -6.758 -8.516 -5.551 1 97.69 111 GLU B N 1
ATOM 2324 C CA . GLU B 1 111 ? -5.598 -9.062 -4.855 1 97.69 111 GLU B CA 1
ATOM 2325 C C . GLU B 1 111 ? -4.445 -9.328 -5.824 1 97.69 111 GLU B C 1
ATOM 2327 O O . GLU B 1 111 ? -4.648 -9.375 -7.039 1 97.69 111 GLU B O 1
ATOM 2332 N N . ASP B 1 112 ? -3.209 -9.469 -5.27 1 98.44 112 ASP B N 1
ATOM 2333 C CA . ASP B 1 112 ? -2.102 -9.82 -6.152 1 98.44 112 ASP B CA 1
ATOM 2334 C C . ASP B 1 112 ? -2.125 -11.312 -6.496 1 98.44 112 ASP B C 1
ATOM 2336 O O . ASP B 1 112 ? -2.037 -11.688 -7.668 1 98.44 112 ASP B O 1
ATOM 2340 N N . VAL B 1 113 ? -2.346 -12.102 -5.48 1 96.62 113 VAL B N 1
ATOM 2341 C CA . VAL B 1 113 ? -2.418 -13.547 -5.66 1 96.62 113 VAL B CA 1
ATOM 2342 C C . VAL B 1 113 ? -3.545 -14.117 -4.805 1 96.62 113 VAL B C 1
ATOM 2344 O O . VAL B 1 113 ? -3.738 -13.695 -3.66 1 96.62 113 VAL B O 1
ATOM 2347 N N . ILE B 1 114 ? -4.332 -14.961 -5.402 1 94.81 114 ILE B N 1
ATOM 2348 C CA . ILE B 1 114 ? -5.352 -15.688 -4.656 1 94.81 114 ILE B CA 1
ATOM 2349 C C . ILE B 1 114 ? -4.945 -17.156 -4.516 1 94.81 114 ILE B C 1
ATOM 2351 O O . ILE B 1 114 ? -4.742 -17.844 -5.516 1 94.81 114 ILE B O 1
ATOM 2355 N N . THR B 1 115 ? -4.75 -17.547 -3.307 1 91.25 115 THR B N 1
ATOM 2356 C CA . THR B 1 115 ? -4.398 -18.938 -3.016 1 91.25 115 THR B CA 1
ATOM 2357 C C . THR B 1 115 ? -5.613 -19.703 -2.514 1 91.25 115 THR B C 1
ATOM 2359 O O . THR B 1 115 ? -6.398 -20.219 -3.309 1 91.25 115 THR B O 1
ATOM 2362 N N . THR B 1 116 ? -5.957 -19.547 -1.229 1 85.81 116 THR B N 1
ATOM 2363 C CA . THR B 1 116 ? -7.156 -20.188 -0.705 1 85.81 116 THR B CA 1
ATOM 2364 C C . THR B 1 116 ? -8.383 -19.297 -0.925 1 85.81 116 THR B C 1
ATOM 2366 O O . THR B 1 116 ? -9.516 -19.797 -0.933 1 85.81 116 THR B O 1
ATOM 2369 N N . GLY B 1 117 ? -8.141 -18.016 -1.017 1 90.44 117 GLY B N 1
ATOM 2370 C CA . GLY B 1 117 ? -9.227 -17.062 -1.157 1 90.44 117 GLY B CA 1
ATOM 2371 C C . GLY B 1 117 ? -9.773 -16.578 0.174 1 90.44 117 GLY B C 1
ATOM 2372 O O . GLY B 1 117 ? -10.734 -15.812 0.214 1 90.44 117 GLY B O 1
ATOM 2373 N N . LYS B 1 118 ? -9.156 -16.969 1.227 1 89.94 118 LYS B N 1
ATOM 2374 C CA . LYS B 1 118 ? -9.648 -16.641 2.561 1 89.94 118 LYS B CA 1
ATOM 2375 C C . LYS B 1 118 ? -9.68 -15.125 2.777 1 89.94 118 LYS B C 1
ATOM 2377 O O . LYS B 1 118 ? -10.695 -14.57 3.205 1 89.94 118 LYS B O 1
ATOM 2382 N N . SER B 1 119 ? -8.555 -14.445 2.457 1 93.25 119 SER B N 1
ATOM 2383 C CA . SER B 1 119 ? -8.492 -13 2.633 1 93.25 119 SER B CA 1
ATOM 2384 C C . SER B 1 119 ? -9.531 -12.297 1.764 1 93.25 119 SER B C 1
ATOM 2386 O O . SER B 1 119 ? -10.211 -11.375 2.225 1 93.25 119 SER B O 1
ATOM 2388 N N . THR B 1 120 ? -9.664 -12.711 0.578 1 94.38 120 THR B N 1
ATOM 2389 C CA . THR B 1 120 ? -10.625 -12.117 -0.345 1 94.38 120 THR B CA 1
ATOM 2390 C C . THR B 1 120 ? -12.055 -12.297 0.175 1 94.38 120 THR B C 1
ATOM 2392 O O . THR B 1 120 ? -12.844 -11.352 0.16 1 94.38 120 THR B O 1
ATOM 2395 N N . LYS B 1 121 ? -12.359 -13.461 0.642 1 93.88 121 LYS B N 1
ATOM 2396 C CA . LYS B 1 121 ? -13.688 -13.75 1.169 1 93.88 121 LYS B CA 1
ATOM 2397 C C . LYS B 1 121 ? -13.992 -12.883 2.391 1 93.88 121 LYS B C 1
ATOM 2399 O O . LYS B 1 121 ? -15.125 -12.43 2.568 1 93.88 121 LYS B O 1
ATOM 2404 N N . GLU B 1 122 ? -13.016 -12.742 3.234 1 95.5 122 GLU B N 1
ATOM 2405 C CA . GLU B 1 122 ? -13.172 -11.875 4.402 1 95.5 122 GLU B CA 1
ATOM 2406 C C . GLU B 1 122 ? -13.508 -10.445 3.992 1 95.5 122 GLU B C 1
ATOM 2408 O O . GLU B 1 122 ? -14.375 -9.812 4.594 1 95.5 122 GLU B O 1
ATOM 2413 N N . VAL B 1 123 ? -12.82 -9.961 3.012 1 97.25 123 VAL B N 1
ATOM 2414 C CA . VAL B 1 123 ? -13.055 -8.602 2.523 1 97.25 123 VAL B CA 1
ATOM 2415 C C . VAL B 1 123 ? -14.445 -8.508 1.901 1 97.25 123 VAL B C 1
ATOM 2417 O O . VAL B 1 123 ? -15.164 -7.527 2.123 1 97.25 123 VAL B O 1
ATOM 2420 N N . VAL B 1 124 ? -14.844 -9.492 1.149 1 96.81 124 VAL B N 1
ATOM 2421 C CA . VAL B 1 124 ? -16.172 -9.531 0.537 1 96.81 124 VAL B CA 1
ATOM 2422 C C . VAL B 1 124 ? -17.234 -9.43 1.618 1 96.81 124 VAL B C 1
ATOM 2424 O O . VAL B 1 124 ? -18.156 -8.617 1.509 1 96.81 124 VAL B O 1
ATOM 2427 N N . LYS B 1 125 ? -17.047 -10.242 2.621 1 96.31 125 LYS B N 1
ATOM 2428 C CA . LYS B 1 125 ? -18.016 -10.227 3.719 1 96.31 125 LYS B CA 1
ATOM 2429 C C . LYS B 1 125 ? -18.094 -8.852 4.367 1 96.31 125 LYS B C 1
ATOM 2431 O O . LYS B 1 125 ? -19.188 -8.352 4.645 1 96.31 125 LYS B O 1
ATOM 2436 N N . LEU B 1 126 ? -16.969 -8.281 4.621 1 97.56 126 LEU B N 1
ATOM 2437 C CA . LEU B 1 126 ? -16.875 -6.957 5.227 1 97.56 126 LEU B CA 1
ATOM 2438 C C . LEU B 1 126 ? -17.609 -5.926 4.383 1 97.56 126 LEU B C 1
ATOM 2440 O O . LEU B 1 126 ? -18.344 -5.09 4.914 1 97.56 126 LEU B O 1
ATOM 2444 N N . ILE B 1 127 ? -17.438 -5.938 3.061 1 98.12 127 ILE B N 1
ATOM 2445 C CA . ILE B 1 127 ? -18.062 -5.012 2.121 1 98.12 127 ILE B CA 1
ATOM 2446 C C . ILE B 1 127 ? -19.594 -5.191 2.154 1 98.12 127 ILE B C 1
ATOM 2448 O O . ILE B 1 127 ? -20.328 -4.211 2.219 1 98.12 127 ILE B O 1
ATOM 2452 N N . GLU B 1 128 ? -20 -6.387 2.164 1 97.56 128 GLU B N 1
ATOM 2453 C CA . GLU B 1 128 ? -21.422 -6.688 2.139 1 97.56 128 GLU B CA 1
ATOM 2454 C C . GLU B 1 128 ? -22.094 -6.289 3.449 1 97.56 128 GLU B C 1
ATOM 2456 O O . GLU B 1 128 ? -23.25 -5.84 3.453 1 97.56 128 GLU B O 1
ATOM 2461 N N . GLU B 1 129 ? -21.391 -6.48 4.512 1 97.56 129 GLU B N 1
ATOM 2462 C CA . GLU B 1 129 ? -21.906 -6.059 5.812 1 97.56 129 GLU B CA 1
ATOM 2463 C C . GLU B 1 129 ? -22.172 -4.555 5.84 1 97.56 129 GLU B C 1
ATOM 2465 O O . GLU B 1 129 ? -23.047 -4.082 6.57 1 97.56 129 GLU B O 1
ATOM 2470 N N . LYS B 1 130 ? -21.484 -3.83 5.043 1 97.62 130 LYS B N 1
ATOM 2471 C CA . LYS B 1 130 ? -21.656 -2.383 4.969 1 97.62 130 LYS B CA 1
ATOM 2472 C C . LYS B 1 130 ? -22.688 -2.002 3.91 1 97.62 130 LYS B C 1
ATOM 2474 O O . LYS B 1 130 ? -22.969 -0.817 3.697 1 97.62 130 LYS B O 1
ATOM 2479 N N . GLY B 1 131 ? -23.172 -2.992 3.26 1 98.25 131 GLY B N 1
ATOM 2480 C CA . GLY B 1 131 ? -24.219 -2.771 2.271 1 98.25 131 GLY B CA 1
ATOM 2481 C C . GLY B 1 131 ? -23.688 -2.619 0.861 1 98.25 131 GLY B C 1
ATOM 2482 O O . GLY B 1 131 ? -24.438 -2.305 -0.064 1 98.25 131 GLY B O 1
ATOM 2483 N N . GLY B 1 132 ? -22.391 -2.793 0.662 1 98.5 132 GLY B N 1
ATOM 2484 C CA . GLY B 1 132 ? -21.812 -2.768 -0.671 1 98.5 132 GLY B CA 1
ATOM 2485 C C . GLY B 1 132 ? -22.172 -3.986 -1.501 1 98.5 132 GLY B C 1
ATOM 2486 O O . GLY B 1 132 ? -22.594 -5.008 -0.96 1 98.5 132 GLY B O 1
ATOM 2487 N N . ILE B 1 133 ? -22.047 -3.846 -2.801 1 97.94 133 ILE B N 1
ATOM 2488 C CA . ILE B 1 133 ? -22.297 -4.934 -3.74 1 97.94 133 ILE B CA 1
ATOM 2489 C C . ILE B 1 133 ? -20.984 -5.355 -4.402 1 97.94 133 ILE B C 1
ATOM 2491 O O . ILE B 1 133 ? -20.422 -4.621 -5.223 1 97.94 133 ILE B O 1
ATOM 2495 N N . VAL B 1 134 ? -20.531 -6.52 -4.039 1 97.88 134 VAL B N 1
ATOM 2496 C CA . VAL B 1 134 ? -19.312 -7.023 -4.68 1 97.88 134 VAL B CA 1
ATOM 2497 C C . VAL B 1 134 ? -19.656 -7.539 -6.078 1 97.88 134 VAL B C 1
ATOM 2499 O O . VAL B 1 134 ? -20.359 -8.531 -6.23 1 97.88 134 VAL B O 1
ATOM 2502 N N . VAL B 1 135 ? -19.031 -6.895 -7.062 1 97.44 135 VAL B N 1
ATOM 2503 C CA . VAL B 1 135 ? -19.422 -7.203 -8.43 1 97.44 135 VAL B CA 1
ATOM 2504 C C . VAL B 1 135 ? -18.422 -8.18 -9.047 1 97.44 135 VAL B C 1
ATOM 2506 O O . VAL B 1 135 ? -18.656 -8.719 -10.133 1 97.44 135 VAL B O 1
ATOM 2509 N N . GLY B 1 136 ? -17.312 -8.406 -8.375 1 96.56 136 GLY B N 1
ATOM 2510 C CA . GLY B 1 136 ? -16.281 -9.336 -8.828 1 96.56 136 GLY B CA 1
ATOM 2511 C C . GLY B 1 136 ? -15.016 -9.289 -7.988 1 96.56 136 GLY B C 1
ATOM 2512 O O . GLY B 1 136 ? -14.891 -8.445 -7.098 1 96.56 136 GLY B O 1
ATOM 2513 N N . THR B 1 137 ? -14.203 -10.242 -8.203 1 97.06 137 THR B N 1
ATOM 2514 C CA . THR B 1 137 ? -12.859 -10.305 -7.641 1 97.06 137 THR B CA 1
ATOM 2515 C C . THR B 1 137 ? -11.82 -10.5 -8.742 1 97.06 137 THR B C 1
ATOM 2517 O O . THR B 1 137 ? -12.133 -11.016 -9.82 1 97.06 137 THR B O 1
ATOM 2520 N N . ALA B 1 138 ? -10.641 -10.008 -8.508 1 97.56 138 ALA B N 1
ATOM 2521 C CA . ALA B 1 138 ? -9.586 -10.094 -9.516 1 97.56 138 ALA B CA 1
ATOM 2522 C C . ALA B 1 138 ? -8.211 -10.242 -8.859 1 97.56 138 ALA B C 1
ATOM 2524 O O . ALA B 1 138 ? -8.031 -9.867 -7.699 1 97.56 138 ALA B O 1
ATOM 2525 N N . CYS B 1 139 ? -7.285 -10.766 -9.617 1 98 139 CYS B N 1
ATOM 2526 C CA . CYS B 1 139 ? -5.91 -10.898 -9.148 1 98 139 CYS B CA 1
ATOM 2527 C C . CYS B 1 139 ? -4.949 -11.062 -10.32 1 98 139 CYS B C 1
ATOM 2529 O O . CYS B 1 139 ? -5.383 -11.258 -11.461 1 98 139 CYS B O 1
ATOM 2531 N N . ILE B 1 140 ? -3.658 -10.914 -10.031 1 98.69 140 ILE B N 1
ATOM 2532 C CA . ILE B 1 140 ? -2.645 -11.203 -11.039 1 98.69 140 ILE B CA 1
ATOM 2533 C C . ILE B 1 140 ? -2.531 -12.711 -11.242 1 98.69 140 ILE B C 1
ATOM 2535 O O . ILE B 1 140 ? -2.674 -13.203 -12.367 1 98.69 140 ILE B O 1
ATOM 2539 N N . ILE B 1 141 ? -2.332 -13.398 -10.148 1 97.62 141 ILE B N 1
ATOM 2540 C CA . ILE B 1 141 ? -2.113 -14.844 -10.203 1 97.62 141 ILE B CA 1
ATOM 2541 C C . ILE B 1 141 ? -3.203 -15.555 -9.406 1 97.62 141 ILE B C 1
ATOM 2543 O O . ILE B 1 141 ? -3.459 -15.219 -8.25 1 97.62 141 ILE B O 1
ATOM 2547 N N . ASN B 1 142 ? -3.857 -16.453 -10 1 95.75 142 ASN B N 1
ATOM 2548 C CA . ASN B 1 142 ? -4.793 -17.359 -9.328 1 95.75 142 ASN B CA 1
ATOM 2549 C C . ASN B 1 142 ? -4.199 -18.75 -9.141 1 95.75 142 ASN B C 1
ATOM 2551 O O . ASN B 1 142 ? -3.945 -19.453 -10.117 1 95.75 142 ASN B O 1
ATOM 2555 N N . ARG B 1 143 ? -3.961 -19.078 -7.898 1 92.25 143 ARG B N 1
ATOM 2556 C CA . ARG B 1 143 ? -3.443 -20.391 -7.574 1 92.25 143 ARG B CA 1
ATOM 2557 C C . ARG B 1 143 ? -4.484 -21.234 -6.836 1 92.25 143 ARG B C 1
ATOM 2559 O O . ARG B 1 143 ? -4.152 -22.234 -6.203 1 92.25 143 ARG B O 1
ATOM 2566 N N . SER B 1 144 ? -5.664 -20.703 -6.801 1 86.38 144 SER B N 1
ATOM 2567 C CA . SER B 1 144 ? -6.707 -21.375 -6.043 1 86.38 144 SER B CA 1
ATOM 2568 C C . SER B 1 144 ? -7.273 -22.562 -6.816 1 86.38 144 SER B C 1
ATOM 2570 O O . SER B 1 144 ? -7.418 -22.5 -8.039 1 86.38 144 SER B O 1
ATOM 2572 N N . ASN B 1 145 ? -7.426 -23.734 -6.25 1 74.94 145 ASN B N 1
ATOM 2573 C CA . ASN B 1 145 ? -8.031 -24.906 -6.895 1 74.94 145 ASN B CA 1
ATOM 2574 C C . ASN B 1 145 ? -9.547 -24.891 -6.75 1 74.94 145 ASN B C 1
ATOM 2576 O O . ASN B 1 145 ? -10.258 -25.5 -7.562 1 74.94 145 ASN B O 1
ATOM 2580 N N . GLU B 1 146 ? 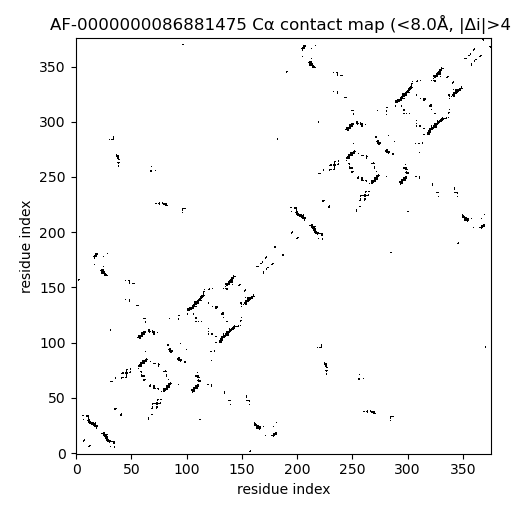-10.156 -24.562 -5.66 1 64.94 146 GLU B N 1
ATOM 2581 C CA . GLU B 1 146 ? -11.578 -24.75 -5.395 1 64.94 146 GLU B CA 1
ATOM 2582 C C . GLU B 1 146 ? -12.266 -23.422 -5.113 1 64.94 146 GLU B C 1
ATOM 2584 O O . GLU B 1 146 ? -13.484 -23.359 -4.941 1 64.94 146 GLU B O 1
ATOM 2589 N N . VAL B 1 147 ? -11.695 -22.359 -5.395 1 59.28 147 VAL B N 1
ATOM 2590 C CA . VAL B 1 147 ? -12.281 -21.297 -4.586 1 59.28 147 VAL B CA 1
ATOM 2591 C C . VAL B 1 147 ? -13.234 -20.453 -5.438 1 59.28 147 VAL B C 1
ATOM 2593 O O . VAL B 1 147 ? -12.828 -19.891 -6.457 1 59.28 147 VAL B O 1
ATOM 2596 N N . LYS B 1 148 ? -14.477 -20.922 -5.535 1 64.88 148 LYS B N 1
ATOM 2597 C CA . LYS B 1 148 ? -15.461 -19.891 -5.855 1 64.88 148 LYS B CA 1
ATOM 2598 C C . LYS B 1 148 ? -15.438 -18.766 -4.828 1 64.88 148 LYS B C 1
ATOM 2600 O O . LYS B 1 148 ? -15.695 -18.984 -3.643 1 64.88 148 LYS B O 1
ATOM 2605 N N . ILE B 1 149 ? -14.797 -17.734 -5.336 1 65 149 ILE B N 1
ATOM 2606 C CA . ILE B 1 149 ? -14.859 -16.547 -4.496 1 65 149 ILE B CA 1
ATOM 2607 C C . ILE B 1 149 ? -16.156 -15.789 -4.77 1 65 149 ILE B C 1
ATOM 2609 O O . ILE B 1 149 ? -16.484 -15.516 -5.926 1 65 149 ILE B O 1
ATOM 2613 N N . ASN B 1 150 ? -17.016 -15.523 -3.846 1 66.94 150 ASN B N 1
ATOM 2614 C CA . ASN B 1 150 ? -18.266 -14.766 -3.902 1 66.94 150 ASN B CA 1
ATOM 2615 C C . ASN B 1 150 ? -19.188 -15.281 -5.012 1 66.94 150 ASN B C 1
ATOM 2617 O O . ASN B 1 150 ? -19.688 -14.492 -5.82 1 66.94 150 ASN B O 1
ATOM 2621 N N . LYS B 1 151 ? -19.266 -16.469 -5.312 1 71.81 151 LYS B N 1
ATOM 2622 C CA . LYS B 1 151 ? -20.203 -17.109 -6.23 1 71.81 151 LYS B CA 1
ATOM 2623 C C . LYS B 1 151 ? -19.641 -17.125 -7.656 1 71.81 151 LYS B C 1
ATOM 2625 O O . LYS B 1 151 ? -20.25 -17.719 -8.547 1 71.81 151 LYS B O 1
ATOM 2630 N N . LYS B 1 152 ? -18.625 -16.281 -7.949 1 81.31 152 LYS B N 1
ATOM 2631 C CA . LYS B 1 152 ? -18 -16.25 -9.266 1 81.31 152 LYS B CA 1
ATOM 2632 C C . LYS B 1 152 ? -16.5 -16.469 -9.164 1 81.31 152 LYS B C 1
ATOM 2634 O O . LYS B 1 152 ? -15.891 -16.156 -8.141 1 81.31 152 LYS B O 1
ATOM 2639 N N . ASP B 1 153 ? -15.945 -16.969 -10.266 1 87 153 ASP B N 1
ATOM 2640 C CA . ASP B 1 153 ? -14.492 -17.062 -10.367 1 87 153 ASP B CA 1
ATOM 2641 C C . ASP B 1 153 ? -13.852 -15.688 -10.477 1 87 153 ASP B C 1
ATOM 2643 O O . ASP B 1 153 ? -14.398 -14.789 -11.125 1 87 153 ASP B O 1
ATOM 2647 N N . PRO B 1 154 ? -12.734 -15.594 -9.859 1 94.31 154 PRO B N 1
ATOM 2648 C CA . PRO B 1 154 ? -12.039 -14.312 -10.008 1 94.31 154 PRO B CA 1
ATOM 2649 C C . PRO B 1 154 ? -11.516 -14.086 -11.43 1 94.31 154 PRO B C 1
ATOM 2651 O O . PRO B 1 154 ? -11.227 -15.047 -12.141 1 94.31 154 PRO B O 1
ATOM 2654 N N . ILE B 1 155 ? -11.484 -12.852 -11.789 1 95.75 155 ILE B N 1
ATOM 2655 C CA . ILE B 1 155 ? -10.695 -12.445 -12.945 1 95.75 155 ILE B CA 1
ATOM 2656 C C . ILE B 1 155 ? -9.211 -12.578 -12.633 1 95.75 155 ILE B C 1
ATOM 2658 O O . ILE B 1 155 ? -8.766 -12.227 -11.539 1 95.75 155 ILE B O 1
ATOM 2662 N N . TYR B 1 156 ? -8.461 -13.148 -13.539 1 96.5 156 TYR B N 1
ATOM 2663 C CA . TYR B 1 156 ? -7.027 -13.273 -13.289 1 96.5 156 TYR B CA 1
ATOM 2664 C C . TYR B 1 156 ? -6.23 -13.102 -14.57 1 96.5 156 TYR B C 1
ATOM 2666 O O . TYR B 1 156 ? -6.777 -13.219 -15.672 1 96.5 156 TYR B O 1
ATOM 2674 N N . LEU B 1 157 ? -4.941 -12.773 -14.43 1 98.12 157 LEU B N 1
ATOM 2675 C CA . LEU B 1 157 ? -4.059 -12.664 -15.586 1 98.12 157 LEU B CA 1
ATOM 2676 C C . LEU B 1 157 ? -3.402 -14.008 -15.898 1 98.12 157 LEU B C 1
ATOM 2678 O O . LEU B 1 157 ? -3.191 -14.344 -17.062 1 98.12 157 LEU B O 1
ATOM 2682 N N . LEU B 1 158 ? -3.07 -14.75 -14.82 1 97.19 158 LEU B N 1
ATOM 2683 C CA . LEU B 1 158 ? -2.396 -16.031 -14.992 1 97.19 158 LEU B CA 1
ATOM 2684 C C . LEU B 1 158 ? -2.881 -17.047 -13.953 1 97.19 158 LEU B C 1
ATOM 2686 O O . LEU B 1 158 ? -2.953 -16.719 -12.766 1 97.19 158 LEU B O 1
ATOM 2690 N N . LYS B 1 159 ? -3.281 -18.141 -14.375 1 95.19 159 LYS B N 1
ATOM 2691 C CA . LYS B 1 159 ? -3.562 -19.266 -13.484 1 95.19 159 LYS B CA 1
ATOM 2692 C C . LYS B 1 159 ? -2.332 -20.156 -13.312 1 95.19 159 LYS B C 1
ATOM 2694 O O . LYS B 1 159 ? -1.689 -20.531 -14.289 1 95.19 159 LYS B O 1
ATOM 2699 N N . VAL B 1 160 ? -1.963 -20.391 -12.07 1 94.19 160 VAL B N 1
ATOM 2700 C CA . VAL B 1 160 ? -0.784 -21.203 -11.781 1 94.19 160 VAL B CA 1
ATOM 2701 C C . VAL B 1 160 ? -1.176 -22.391 -10.906 1 94.19 160 VAL B C 1
ATOM 2703 O O . VAL B 1 160 ? -1.797 -22.219 -9.852 1 94.19 160 VAL B O 1
ATOM 2706 N N . ASP B 1 161 ? -0.874 -23.547 -11.359 1 91.81 161 ASP B N 1
ATOM 2707 C CA . ASP B 1 161 ? -1.092 -24.75 -10.562 1 91.81 161 ASP B CA 1
ATOM 2708 C C . ASP B 1 161 ? 0.149 -25.094 -9.75 1 91.81 161 ASP B C 1
ATOM 2710 O O . ASP B 1 161 ? 1.039 -25.797 -10.227 1 91.81 161 ASP B O 1
ATOM 2714 N N . ALA B 1 162 ? 0.172 -24.609 -8.57 1 91.75 162 ALA B N 1
ATOM 2715 C CA . ALA B 1 162 ? 1.297 -24.891 -7.68 1 91.75 162 ALA B CA 1
ATOM 2716 C C . ALA B 1 162 ? 1.03 -26.141 -6.84 1 91.75 162 ALA B C 1
ATOM 2718 O O . ALA B 1 162 ? 0.004 -26.234 -6.164 1 91.75 162 ALA B O 1
ATOM 2719 N N . LYS B 1 163 ? 1.95 -27.062 -6.906 1 93 163 LYS B N 1
ATOM 2720 C CA . LYS B 1 163 ? 1.809 -28.281 -6.113 1 93 163 LYS B CA 1
ATOM 2721 C C . LYS B 1 163 ? 2.564 -28.172 -4.793 1 93 163 LYS B C 1
ATOM 2723 O O . LY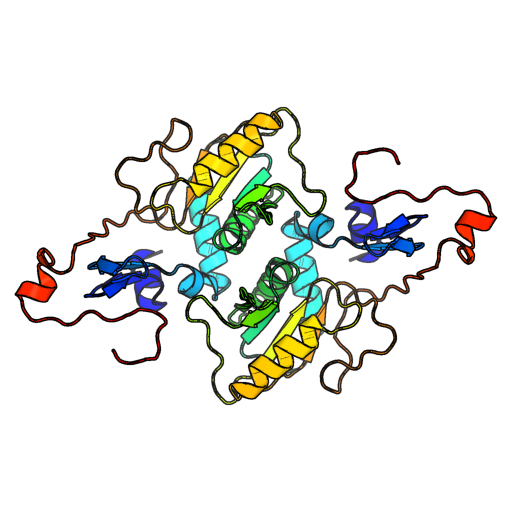S B 1 163 ? 3.658 -27.594 -4.746 1 93 163 LYS B O 1
ATOM 2728 N N . THR B 1 164 ? 1.932 -28.656 -3.832 1 93.69 164 THR B N 1
ATOM 2729 C CA . THR B 1 164 ? 2.562 -28.703 -2.518 1 93.69 164 THR B CA 1
ATOM 2730 C C . THR B 1 164 ? 2.65 -30.141 -2.014 1 93.69 164 THR B C 1
ATOM 2732 O O . THR B 1 164 ? 1.779 -30.953 -2.309 1 93.69 164 THR B O 1
ATOM 2735 N N . TYR B 1 165 ? 3.717 -30.391 -1.311 1 96.31 165 TYR B N 1
ATOM 2736 C CA . TYR B 1 165 ? 3.998 -31.719 -0.817 1 96.31 165 TYR B CA 1
ATOM 2737 C C . TYR B 1 165 ? 4.527 -31.688 0.612 1 96.31 165 TYR B C 1
ATOM 2739 O O . TYR B 1 165 ? 5.199 -30.719 1.003 1 96.31 165 TYR B O 1
ATOM 2747 N N . THR B 1 166 ? 4.156 -32.812 1.272 1 96.69 166 THR B N 1
ATOM 2748 C CA . THR B 1 166 ? 4.973 -33.062 2.459 1 96.69 166 THR B CA 1
ATOM 2749 C C . THR B 1 166 ? 6.383 -33.5 2.07 1 96.69 166 THR B C 1
ATOM 2751 O O . THR B 1 166 ? 6.609 -33.938 0.95 1 96.69 166 THR B O 1
ATOM 2754 N N . LYS B 1 167 ? 7.207 -33.281 3.029 1 94.44 167 LYS B N 1
ATOM 2755 C CA . LYS B 1 167 ? 8.578 -33.688 2.771 1 94.44 167 LYS B CA 1
ATOM 2756 C C . LYS B 1 167 ? 8.633 -35.156 2.32 1 94.44 167 LYS B C 1
ATOM 2758 O O . LYS B 1 167 ? 9.359 -35.469 1.383 1 94.44 167 LYS B O 1
ATOM 2763 N N . GLU B 1 168 ? 7.848 -35.969 2.945 1 95.81 168 GLU B N 1
ATOM 2764 C CA . GLU B 1 168 ? 7.859 -37.406 2.703 1 95.81 168 GLU B CA 1
ATOM 2765 C C . GLU B 1 168 ? 7.293 -37.75 1.325 1 95.81 168 GLU B C 1
ATOM 2767 O O . GLU B 1 168 ? 7.699 -38.719 0.7 1 95.81 168 GLU B O 1
ATOM 2772 N N . GLU B 1 169 ? 6.457 -36.969 0.827 1 97.38 169 GLU B N 1
ATOM 2773 C CA . GLU B 1 169 ? 5.75 -37.25 -0.412 1 97.38 169 GLU B CA 1
ATOM 2774 C C . GLU B 1 169 ? 6.266 -36.406 -1.568 1 97.38 169 GLU B C 1
ATOM 2776 O O . GLU B 1 169 ? 5.762 -36.5 -2.691 1 97.38 169 GLU B O 1
ATOM 2781 N N . CYS B 1 170 ? 7.199 -35.656 -1.312 1 97.56 170 CYS B N 1
ATOM 2782 C CA . CYS B 1 170 ? 7.707 -34.719 -2.307 1 97.56 170 CYS B CA 1
ATOM 2783 C C . CYS B 1 170 ? 8.469 -35.438 -3.402 1 97.56 170 CYS B C 1
ATOM 2785 O O . CYS B 1 170 ? 9.5 -36.062 -3.137 1 97.56 170 CYS B O 1
ATOM 2787 N N . PRO B 1 171 ? 7.984 -35.375 -4.629 1 97.56 171 PRO B N 1
ATOM 2788 C CA . PRO B 1 171 ? 8.672 -36.062 -5.719 1 97.56 171 PRO B CA 1
ATOM 2789 C C . PRO B 1 171 ? 10.07 -35.5 -5.98 1 97.56 171 PRO B C 1
ATOM 2791 O O . PRO B 1 171 ? 10.953 -36.25 -6.414 1 97.56 171 PRO B O 1
ATOM 2794 N N . MET B 1 172 ? 10.273 -34.25 -5.766 1 97.12 172 MET B N 1
ATOM 2795 C CA . MET B 1 172 ? 11.586 -33.656 -5.969 1 97.12 172 MET B CA 1
ATOM 2796 C C . MET B 1 172 ? 12.586 -34.156 -4.941 1 97.12 172 MET B C 1
ATOM 2798 O O . MET B 1 172 ? 13.742 -34.406 -5.273 1 97.12 172 MET B O 1
ATOM 2802 N N . CYS B 1 173 ? 12.148 -34.281 -3.717 1 96.5 173 CYS B N 1
ATOM 2803 C CA . CYS B 1 173 ? 12.984 -34.875 -2.688 1 96.5 173 CYS B CA 1
ATOM 2804 C C . CYS B 1 173 ? 13.375 -36.281 -3.068 1 96.5 173 CYS B C 1
ATOM 2806 O O . CYS B 1 173 ? 14.523 -36.688 -2.893 1 96.5 173 CYS B O 1
ATOM 2808 N N . LYS B 1 174 ? 12.422 -37.031 -3.531 1 96.81 174 LYS B N 1
ATOM 2809 C CA . LYS B 1 174 ? 12.656 -38.406 -3.922 1 96.81 174 LYS B CA 1
ATOM 2810 C C . LYS B 1 174 ? 13.695 -38.5 -5.039 1 96.81 174 LYS B C 1
ATOM 2812 O O . LYS B 1 174 ? 14.414 -39.5 -5.148 1 96.81 174 LYS B O 1
ATOM 2817 N N . LYS B 1 175 ? 13.805 -37.469 -5.789 1 96.62 175 LYS B N 1
ATOM 2818 C CA . LYS B 1 175 ? 14.758 -37.438 -6.895 1 96.62 175 LYS B CA 1
ATOM 2819 C C . LYS B 1 175 ? 16.109 -36.875 -6.434 1 96.62 175 LYS B C 1
ATOM 2821 O O . LYS B 1 175 ? 17.016 -36.719 -7.246 1 96.62 175 LYS B O 1
ATOM 2826 N N . GLY B 1 176 ? 16.141 -36.438 -5.191 1 95 176 GLY B N 1
ATOM 2827 C CA . GLY B 1 176 ? 17.422 -36.062 -4.621 1 95 176 GLY B CA 1
ATOM 2828 C C . GLY B 1 176 ? 17.609 -34.562 -4.543 1 95 176 GLY B C 1
ATOM 2829 O O . GLY B 1 176 ? 18.672 -34.094 -4.137 1 95 176 GLY B O 1
ATOM 2830 N N . SER B 1 177 ? 16.609 -33.844 -4.914 1 95.56 177 SER B N 1
ATOM 2831 C CA . SER B 1 177 ? 16.719 -32.375 -4.875 1 95.56 177 SER B CA 1
ATOM 2832 C C . SER B 1 177 ? 16.531 -31.859 -3.461 1 95.56 177 SER B C 1
ATOM 2834 O O . SER B 1 177 ? 15.711 -32.375 -2.699 1 95.56 177 SER B O 1
ATOM 2836 N N . THR B 1 178 ? 17.25 -30.766 -3.078 1 94.62 178 THR B N 1
ATOM 2837 C CA . THR B 1 178 ? 17.078 -30.062 -1.81 1 94.62 178 THR B CA 1
ATOM 2838 C C . THR B 1 178 ? 16.281 -28.766 -2.008 1 94.62 178 THR B C 1
ATOM 2840 O O . THR B 1 178 ? 16.609 -27.969 -2.895 1 94.62 178 THR B O 1
ATOM 2843 N N . PRO B 1 179 ? 15.266 -28.578 -1.188 1 95.75 179 PRO B N 1
ATOM 2844 C CA . PRO B 1 179 ? 14.453 -27.375 -1.371 1 95.75 179 PRO B CA 1
ATOM 2845 C C . PRO B 1 179 ? 15.18 -26.094 -0.935 1 95.75 179 PRO B C 1
ATOM 2847 O O . PRO B 1 179 ? 16 -26.141 -0.018 1 95.75 179 PRO B O 1
ATOM 2850 N N . ILE B 1 180 ? 14.844 -25.047 -1.606 1 94 180 ILE B N 1
ATOM 2851 C CA . ILE B 1 180 ? 15.352 -23.734 -1.245 1 94 180 ILE B CA 1
ATOM 2852 C C . ILE B 1 180 ? 14.266 -22.953 -0.495 1 94 180 ILE B C 1
ATOM 2854 O O . ILE B 1 180 ? 13.086 -23.016 -0.858 1 94 180 ILE B O 1
ATOM 2858 N N . LYS B 1 181 ? 14.656 -22.25 0.593 1 89.69 181 LYS B N 1
ATOM 2859 C CA . LYS B 1 181 ? 13.727 -21.344 1.27 1 89.69 181 LYS B CA 1
ATOM 2860 C C . LYS B 1 181 ? 13.75 -19.953 0.625 1 89.69 181 LYS B C 1
ATOM 2862 O O . LYS B 1 181 ? 14.727 -19.219 0.754 1 89.69 181 LYS B O 1
ATOM 2867 N N . PRO B 1 182 ? 12.617 -19.703 -0.023 1 78.69 182 PRO B N 1
ATOM 2868 C CA . PRO B 1 182 ? 12.633 -18.391 -0.684 1 78.69 182 PRO B CA 1
ATOM 2869 C C . PRO B 1 182 ? 12.727 -17.234 0.305 1 78.69 182 PRO B C 1
ATOM 2871 O O . PRO B 1 182 ? 12.148 -17.297 1.392 1 78.69 182 PRO B O 1
ATOM 2874 N N . GLY B 1 183 ? 13.508 -16.125 0.011 1 61.91 183 GLY B N 1
ATOM 2875 C CA . GLY B 1 183 ? 13.656 -14.961 0.868 1 61.91 183 GLY B CA 1
ATOM 2876 C C . GLY B 1 183 ? 14.805 -15.086 1.849 1 61.91 183 GLY B C 1
ATOM 2877 O O . GLY B 1 183 ? 15.172 -14.117 2.506 1 61.91 183 GLY B O 1
ATOM 2878 N N . SER B 1 184 ? 15.008 -16.531 2.238 1 58.88 184 SER B N 1
ATOM 2879 C CA . SER B 1 184 ? 16.094 -16.766 3.189 1 58.88 184 SER B CA 1
ATOM 2880 C C . SER B 1 184 ? 17.438 -16.797 2.492 1 58.88 184 SER B C 1
ATOM 2882 O O . SER B 1 184 ? 17.562 -17.281 1.361 1 58.88 184 SER B O 1
ATOM 2884 N N . ARG B 1 185 ? 18.109 -15.609 2.57 1 50.81 185 ARG B N 1
ATOM 2885 C CA . ARG B 1 185 ? 19.484 -15.719 2.096 1 50.81 185 ARG B CA 1
ATOM 2886 C C . ARG B 1 185 ? 20.172 -16.953 2.68 1 50.81 185 ARG B C 1
ATOM 2888 O O . ARG B 1 185 ? 21.328 -17.219 2.379 1 50.81 185 ARG B O 1
ATOM 2895 N N . LYS B 1 186 ? 19.641 -17.469 3.736 1 45.41 186 LYS B N 1
ATOM 2896 C CA . LYS B 1 186 ? 20.484 -18.469 4.371 1 45.41 186 LYS B CA 1
ATOM 2897 C C . LYS B 1 186 ? 20.312 -19.844 3.707 1 45.41 186 LYS B C 1
ATOM 2899 O O . LYS B 1 186 ? 19.188 -20.234 3.383 1 45.41 186 LYS B O 1
ATOM 2904 N N . LYS B 1 187 ? 21.391 -20.094 3.061 1 39.75 187 LYS B N 1
ATOM 2905 C CA . LYS B 1 187 ? 21.516 -21.469 2.605 1 39.75 187 LYS B CA 1
ATOM 2906 C C . LYS B 1 187 ? 21.047 -22.453 3.684 1 39.75 187 LYS B C 1
ATOM 2908 O O . LYS B 1 187 ? 21.438 -22.328 4.848 1 39.75 187 LYS B O 1
ATOM 2913 N N . ILE B 1 188 ? 19.797 -22.969 3.578 1 32.44 188 ILE B N 1
ATOM 2914 C CA . ILE B 1 188 ? 19.562 -24.141 4.414 1 32.44 188 ILE B CA 1
ATOM 2915 C C . ILE B 1 188 ? 20.625 -25.203 4.137 1 32.44 188 ILE B C 1
ATOM 2917 O O . ILE B 1 188 ? 20.906 -25.531 2.979 1 32.44 188 ILE B O 1
#

Foldseek 3Di:
DPLVVLCVVLVQKDADWAQEPVRWIKRMDGHLVSSLVDVVSLLVLLLVLLVPDPDDAAEEEEEPDQFQSNSVSVCVNNVHYYAYWYQDPVGATDGDPPDAAAAAHEYEYEGAEDAQCPRVLSVVVRNVVRRYHHPAYEHAEYQYDDDPRPVHDHHYNYYDPMDIGHCVGDVCVVVPDDHYYPPPPDDD/DPLVVLCVVLVQKDADWAQEPVRWIKRIDGHLVSSLVDVVSLLVLLLVLLVPDDDDAAEEEEEPDQFVSNSVSVCVNNVHYYAYWYQDPVGATDGDPPDAAAAAHEYEYEGAEDAQCPRVLSVVVRNVVRNYHHPAYEHAEYQYDDDPRPVHDHHYNYYDPMDIGHCVGDVCVVVPDDHYYPPPPDDD